Protein AF-A0A661MGU4-F1 (afdb_monomer)

Sequence (365 aa):
MSATADRGPIPTASRAAIPAPAPWAIPGRATSRHARPSAHLPRPTGSASAAAAPGRSAPGPAGSTAPVGRTRDASWAITLRAGAPGTRGVSMVVHGEHRDLLIEGNEVWEDVDLAGQGCWGIAVDPGYGSAEGFIGVTIRGNRVSNTGNTLIGVAACQQCVIENNVIVNAQSYGATAIAAPDRGLGTGDIDQDNVVIRNNSIFLGDGGGTGIKLGGQGDQHSVLSNAIHTTSASSSFNCFRFDLPLVSYDTIDHNICHAPSAPGAEWVDGYGDLASWTATSGFDGSSSTGDPGFADPAAGDLSAASDNAAMVDQGHPTLSSPIEVGGFPRDAAPDVGAHEWGVDGIFGDGFESGTTDAWSGVTPP

Structure (mmCIF, N/CA/C/O backbone):
data_AF-A0A661MGU4-F1
#
_entry.id   AF-A0A661MGU4-F1
#
loop_
_atom_site.group_PDB
_atom_site.id
_atom_site.type_symbol
_atom_site.label_atom_id
_atom_site.label_alt_id
_atom_site.label_comp_id
_atom_site.label_asym_id
_atom_site.label_entity_id
_atom_site.label_seq_id
_atom_site.pdbx_PDB_ins_code
_atom_site.Cartn_x
_atom_site.Cartn_y
_atom_site.Cartn_z
_atom_site.occupancy
_atom_site.B_iso_or_equiv
_atom_site.auth_seq_id
_atom_site.auth_comp_id
_atom_site.auth_asym_id
_atom_site.auth_atom_id
_atom_site.pdbx_PDB_model_num
ATOM 1 N N . MET A 1 1 ? 53.221 32.867 -32.676 1.00 42.38 1 MET A N 1
ATOM 2 C CA . MET A 1 1 ? 52.012 33.674 -32.940 1.00 42.38 1 MET A CA 1
ATOM 3 C C . MET A 1 1 ? 50.972 33.245 -31.920 1.00 42.38 1 MET A C 1
ATOM 5 O O . MET A 1 1 ? 50.416 32.170 -32.063 1.00 42.38 1 MET A O 1
ATOM 9 N N . SER A 1 2 ? 50.843 33.998 -30.827 1.00 45.22 2 SER A N 1
ATOM 10 C CA . SER A 1 2 ? 49.931 33.713 -29.712 1.00 45.22 2 SER A CA 1
ATOM 11 C C . SER A 1 2 ? 48.985 34.901 -29.603 1.00 45.22 2 SER A C 1
ATOM 13 O O . SER A 1 2 ? 49.456 36.034 -29.506 1.00 45.22 2 SER A O 1
ATOM 15 N N . ALA A 1 3 ? 47.686 34.653 -29.735 1.00 45.00 3 ALA A N 1
ATOM 16 C CA . ALA A 1 3 ? 46.651 35.675 -29.727 1.00 45.00 3 ALA A CA 1
ATOM 17 C C . ALA A 1 3 ? 45.991 35.711 -28.343 1.00 45.00 3 ALA A C 1
ATOM 19 O O . ALA A 1 3 ? 45.308 34.770 -27.947 1.00 45.00 3 ALA A O 1
ATOM 20 N N . THR A 1 4 ? 46.206 36.799 -27.611 1.00 47.19 4 THR A N 1
ATOM 21 C CA . THR A 1 4 ? 45.467 37.150 -26.394 1.00 47.19 4 THR A CA 1
ATOM 22 C C . THR A 1 4 ? 44.204 37.911 -26.781 1.00 47.19 4 THR A C 1
ATOM 24 O O . THR A 1 4 ? 44.289 39.000 -27.346 1.00 47.19 4 THR A O 1
ATOM 27 N N . ALA A 1 5 ? 43.038 37.331 -26.490 1.00 50.50 5 ALA A N 1
ATOM 28 C CA . ALA A 1 5 ? 41.745 37.991 -26.618 1.00 50.50 5 ALA A CA 1
ATOM 29 C C . ALA A 1 5 ? 41.362 38.638 -25.281 1.00 50.50 5 ALA A C 1
ATOM 31 O O . ALA A 1 5 ? 41.200 37.958 -24.268 1.00 50.50 5 ALA A O 1
ATOM 32 N N . ASP A 1 6 ? 41.242 39.959 -25.320 1.00 56.50 6 ASP A N 1
ATOM 33 C CA . ASP A 1 6 ? 40.799 40.840 -24.248 1.00 56.50 6 ASP A CA 1
ATOM 34 C C . ASP A 1 6 ? 39.277 40.695 -24.047 1.00 56.50 6 ASP A C 1
ATOM 36 O O . ASP A 1 6 ? 38.505 40.787 -25.006 1.00 56.50 6 ASP A O 1
ATOM 40 N N . ARG A 1 7 ? 38.831 40.412 -22.816 1.00 50.44 7 ARG A N 1
ATOM 41 C CA . ARG A 1 7 ? 37.405 40.344 -22.451 1.00 50.44 7 ARG A CA 1
ATOM 42 C C . ARG A 1 7 ? 37.089 41.509 -21.519 1.00 50.44 7 ARG A C 1
ATOM 44 O O . ARG A 1 7 ? 37.530 41.528 -20.374 1.00 50.44 7 ARG A O 1
ATOM 51 N N . GLY A 1 8 ? 36.305 42.455 -22.031 1.00 60.62 8 GLY A N 1
ATOM 52 C CA . GLY A 1 8 ? 35.789 43.599 -21.281 1.00 60.62 8 GLY A CA 1
ATOM 53 C C . GLY A 1 8 ? 34.811 43.217 -20.156 1.00 60.62 8 GLY A C 1
ATOM 54 O O . GLY A 1 8 ? 34.374 42.066 -20.063 1.00 60.62 8 GLY A O 1
ATOM 55 N N . PRO A 1 9 ? 34.465 44.182 -19.284 1.00 57.66 9 PRO A N 1
ATOM 56 C CA . PRO A 1 9 ? 33.759 43.921 -18.037 1.00 57.66 9 PRO A CA 1
ATOM 57 C C . PRO A 1 9 ? 32.265 43.639 -18.244 1.00 57.66 9 PRO A C 1
ATOM 59 O O . PRO A 1 9 ? 31.586 44.272 -19.052 1.00 57.66 9 PRO A O 1
ATOM 62 N N . ILE A 1 10 ? 31.762 42.691 -17.453 1.00 54.81 10 ILE A N 1
ATOM 63 C CA . ILE A 1 10 ? 30.356 42.279 -17.374 1.00 54.81 10 ILE A CA 1
ATOM 64 C C . ILE A 1 10 ? 29.562 43.343 -16.589 1.00 54.81 10 ILE A C 1
ATOM 66 O O . ILE A 1 10 ? 29.994 43.718 -15.496 1.00 54.81 10 ILE A O 1
ATOM 70 N N . PRO A 1 11 ? 28.402 43.818 -17.081 1.00 49.50 11 PRO A N 1
ATOM 71 C CA . PRO A 1 11 ? 27.564 44.749 -16.337 1.00 49.50 11 PRO A CA 1
ATOM 72 C C . PRO A 1 11 ? 26.834 44.036 -15.190 1.00 49.50 11 PRO A C 1
ATOM 74 O O . PRO A 1 11 ? 26.190 43.003 -15.373 1.00 49.50 11 PRO A O 1
ATOM 77 N N . THR A 1 12 ? 26.919 44.613 -13.995 1.00 49.41 12 THR A N 1
ATOM 78 C CA . THR A 1 12 ? 26.174 44.206 -12.803 1.00 49.41 12 THR A CA 1
ATOM 79 C C . THR A 1 12 ? 24.718 44.660 -12.908 1.00 49.41 12 THR A C 1
ATOM 81 O O . THR A 1 12 ? 24.421 45.853 -12.948 1.00 49.41 12 THR A O 1
ATOM 84 N N . ALA A 1 13 ? 23.788 43.704 -12.936 1.00 48.62 13 ALA A N 1
ATOM 85 C CA . ALA A 1 13 ? 22.360 43.981 -12.822 1.00 48.62 13 ALA A CA 1
ATOM 86 C C . ALA A 1 13 ? 22.012 44.349 -11.369 1.00 48.62 13 ALA A C 1
ATOM 88 O O . ALA A 1 13 ? 22.268 43.583 -10.437 1.00 48.62 13 ALA A O 1
ATOM 89 N N . SER A 1 14 ? 21.428 45.530 -11.172 1.00 47.53 14 SER A N 1
ATOM 90 C CA . SER A 1 14 ? 20.885 45.976 -9.893 1.00 47.53 14 SER A CA 1
ATOM 91 C C . SER A 1 14 ? 19.623 45.178 -9.546 1.00 47.53 14 SER A C 1
ATOM 93 O O . SER A 1 14 ? 18.643 45.159 -10.289 1.00 47.53 14 SER A O 1
ATOM 95 N N . ARG A 1 15 ? 19.638 44.507 -8.389 1.00 43.38 15 ARG A N 1
ATOM 96 C CA . ARG A 1 15 ? 18.449 43.884 -7.795 1.00 43.38 1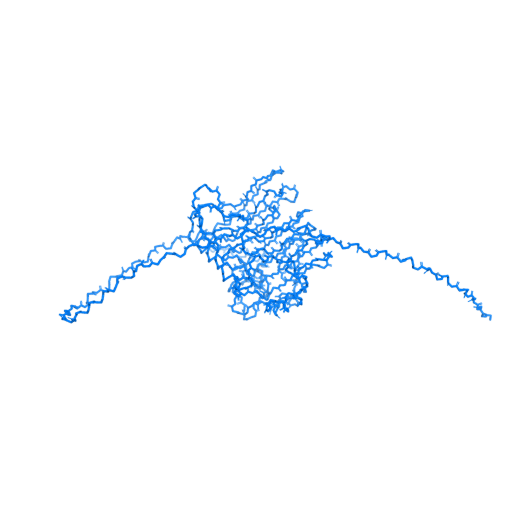5 ARG A CA 1
ATOM 97 C C .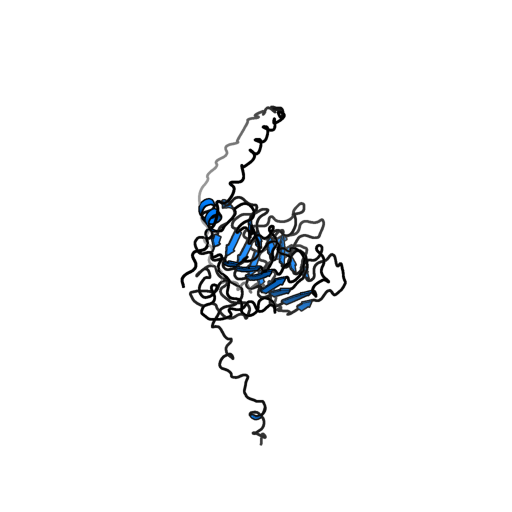 ARG A 1 15 ? 17.477 44.979 -7.350 1.00 43.38 15 ARG A C 1
ATOM 99 O O . ARG A 1 15 ? 17.792 45.750 -6.445 1.00 43.38 15 ARG A O 1
ATOM 106 N N . ALA A 1 16 ? 16.296 45.021 -7.960 1.00 46.47 16 ALA A N 1
ATOM 107 C CA . ALA A 1 16 ? 15.157 45.755 -7.425 1.00 46.47 16 ALA A CA 1
ATOM 108 C C . ALA A 1 16 ? 14.666 45.068 -6.138 1.00 46.47 16 ALA A C 1
ATOM 110 O O . ALA A 1 16 ? 14.521 43.846 -6.091 1.00 46.47 16 ALA A O 1
ATOM 111 N N . ALA A 1 17 ? 14.450 45.858 -5.088 1.00 49.34 17 ALA A N 1
ATOM 112 C CA . ALA A 1 17 ? 13.931 45.393 -3.810 1.00 49.34 17 ALA A CA 1
ATOM 113 C C . ALA A 1 17 ? 12.465 44.954 -3.951 1.00 49.34 17 ALA A C 1
ATOM 115 O O . ALA A 1 17 ? 11.625 45.708 -4.442 1.00 49.34 17 ALA A O 1
ATOM 116 N N . ILE A 1 18 ? 12.169 43.737 -3.496 1.00 51.41 18 ILE A N 1
ATOM 117 C CA . ILE A 1 18 ? 10.809 43.212 -3.353 1.00 51.41 18 ILE A CA 1
ATOM 118 C C . ILE A 1 18 ? 10.201 43.852 -2.091 1.00 51.41 18 ILE A C 1
ATOM 120 O O . ILE A 1 18 ? 10.829 43.779 -1.031 1.00 51.41 18 ILE A O 1
ATOM 124 N N . PRO A 1 19 ? 9.021 44.496 -2.159 1.00 48.00 19 PRO A N 1
ATOM 125 C CA . PRO A 1 19 ? 8.374 45.044 -0.974 1.00 48.00 19 PRO A CA 1
ATOM 126 C C . PRO A 1 19 ? 7.863 43.917 -0.066 1.00 48.00 19 PRO A C 1
ATOM 128 O O . PRO A 1 19 ? 7.292 42.932 -0.533 1.00 48.00 19 PRO A O 1
ATOM 131 N N . ALA A 1 20 ? 8.076 44.077 1.240 1.00 52.06 20 ALA A N 1
ATOM 132 C CA . ALA A 1 20 ? 7.598 43.151 2.261 1.00 52.06 20 ALA A CA 1
ATOM 133 C C . ALA A 1 20 ? 6.057 43.054 2.256 1.00 52.06 20 ALA A C 1
ATOM 135 O O . ALA A 1 20 ? 5.386 44.079 2.086 1.00 52.06 20 ALA A O 1
ATOM 136 N N . PRO A 1 21 ? 5.475 41.860 2.471 1.00 49.28 21 PRO A N 1
ATOM 137 C CA . PRO A 1 21 ? 4.031 41.710 2.584 1.00 49.28 21 PRO A CA 1
ATOM 138 C C . PRO A 1 21 ? 3.509 42.373 3.866 1.00 49.28 21 PRO A C 1
ATOM 140 O O . PRO A 1 21 ? 4.087 42.245 4.946 1.00 49.28 21 PRO A O 1
ATOM 143 N N . ALA A 1 22 ? 2.394 43.092 3.731 1.00 52.34 22 ALA A N 1
ATOM 144 C CA . ALA A 1 22 ? 1.678 43.710 4.840 1.00 52.34 22 ALA A CA 1
ATOM 145 C C . ALA A 1 22 ? 1.081 42.641 5.783 1.00 52.34 22 ALA A C 1
ATOM 147 O O . ALA A 1 22 ? 0.574 41.624 5.300 1.00 52.34 22 ALA A O 1
ATOM 148 N N . PRO A 1 23 ? 1.087 42.858 7.112 1.00 49.28 23 PRO A N 1
ATOM 149 C CA . PRO A 1 23 ? 0.505 41.916 8.059 1.00 49.28 23 PRO A CA 1
ATOM 150 C C . PRO A 1 23 ? -1.019 41.871 7.910 1.00 49.28 23 PRO A C 1
ATOM 152 O O . PRO A 1 23 ? -1.702 42.895 7.968 1.00 49.28 23 PRO A O 1
ATOM 155 N N . TRP A 1 24 ? -1.553 40.664 7.735 1.00 40.31 24 TRP A N 1
ATOM 156 C CA . TRP A 1 24 ? -2.988 40.410 7.758 1.00 40.31 24 TRP A CA 1
ATOM 157 C C . TRP A 1 24 ? -3.512 40.550 9.190 1.00 40.31 24 TRP A C 1
ATOM 159 O O . TRP A 1 24 ? -3.086 39.848 10.106 1.00 40.31 24 TRP A O 1
ATOM 169 N N . ALA A 1 25 ? -4.444 41.483 9.374 1.00 37.72 25 ALA A N 1
ATOM 170 C CA . ALA A 1 25 ? -5.195 41.653 10.604 1.00 37.72 25 ALA A CA 1
ATOM 171 C C . ALA A 1 25 ? -6.184 40.489 10.777 1.00 37.72 25 ALA A C 1
ATOM 173 O O . ALA A 1 25 ? -7.041 40.262 9.924 1.00 37.72 25 ALA A O 1
ATOM 174 N N . ILE A 1 26 ? -6.077 39.776 11.897 1.00 42.38 26 ILE A N 1
ATOM 175 C CA . ILE A 1 26 ? -7.036 38.754 12.328 1.00 42.38 26 ILE A CA 1
ATOM 176 C C . ILE A 1 26 ? -8.265 39.476 12.910 1.00 42.38 26 ILE A C 1
ATOM 178 O O . ILE A 1 26 ? -8.122 40.175 13.919 1.00 42.38 26 ILE A O 1
ATOM 182 N N . PRO A 1 27 ? -9.478 39.327 12.346 1.00 39.72 27 PRO A N 1
ATOM 183 C CA . PRO A 1 27 ? -10.684 39.797 13.006 1.00 39.72 27 PRO A CA 1
ATOM 184 C C . PRO A 1 27 ? -11.034 38.863 14.170 1.00 39.72 27 PRO A C 1
ATOM 186 O O . PRO A 1 27 ? -11.133 37.644 14.019 1.00 39.72 27 PRO A O 1
ATOM 189 N N . GLY A 1 28 ? -11.199 39.464 15.349 1.00 39.50 28 GLY A N 1
ATOM 190 C CA . GLY A 1 28 ? -11.440 38.780 16.61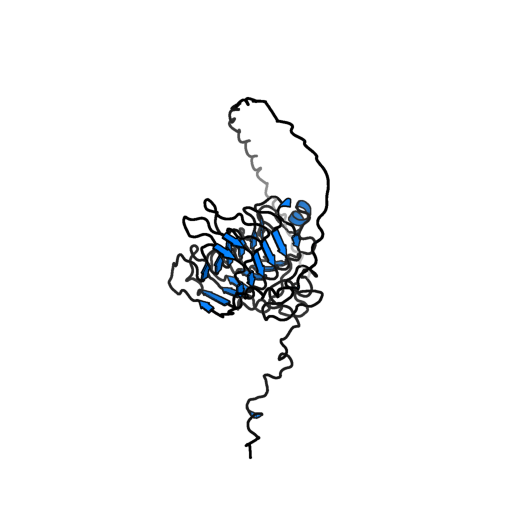2 1.00 39.50 28 GLY A CA 1
ATOM 191 C C . GLY A 1 28 ? -12.696 37.913 16.608 1.00 39.50 28 GLY A C 1
ATOM 192 O O . GLY A 1 28 ? -13.780 38.349 16.218 1.00 39.50 28 GLY A O 1
ATOM 193 N N . ARG A 1 29 ? -12.550 36.686 17.114 1.00 37.22 29 ARG A N 1
ATOM 194 C CA . ARG A 1 29 ? -13.669 35.792 17.400 1.00 37.22 29 ARG A CA 1
ATOM 195 C C . ARG A 1 29 ? -14.033 35.889 18.878 1.00 37.22 29 ARG A C 1
ATOM 197 O O . ARG A 1 29 ? -13.192 35.738 19.762 1.00 37.22 29 ARG A O 1
ATOM 204 N N . ALA A 1 30 ? -15.303 36.200 19.101 1.00 37.44 30 ALA A N 1
ATOM 205 C CA . ALA A 1 30 ? -15.924 36.436 20.389 1.00 37.44 30 ALA A CA 1
ATOM 206 C C . ALA A 1 30 ? -15.812 35.230 21.334 1.00 37.44 30 ALA A C 1
ATOM 208 O O . ALA A 1 30 ? -16.037 34.082 20.955 1.00 37.44 30 ALA A O 1
ATOM 209 N N . THR A 1 31 ? -15.515 35.528 22.595 1.00 40.09 31 THR A N 1
ATOM 210 C CA . THR A 1 31 ? -15.554 34.597 23.717 1.00 40.09 31 THR A CA 1
ATOM 211 C C . THR A 1 31 ? -17.001 34.413 24.181 1.00 40.09 31 THR A C 1
ATOM 213 O O . THR A 1 31 ? -17.548 35.256 24.887 1.00 40.09 31 THR A O 1
ATOM 216 N N . SER A 1 32 ? -17.641 33.296 23.827 1.00 39.00 32 SER A N 1
ATOM 217 C CA . SER A 1 32 ? -18.885 32.880 24.486 1.00 39.00 32 SER A CA 1
ATOM 218 C C . SER A 1 32 ? -18.560 31.939 25.643 1.00 39.00 32 SER A C 1
ATOM 220 O O . SER A 1 32 ? -18.288 30.753 25.462 1.00 39.00 32 SER A O 1
ATOM 222 N N . ARG A 1 33 ? -18.585 32.501 26.853 1.00 39.47 33 ARG A N 1
ATOM 223 C CA . ARG A 1 33 ? -18.650 31.758 28.112 1.00 39.47 33 ARG A CA 1
ATOM 224 C C . ARG A 1 33 ? -19.978 31.003 28.157 1.00 39.47 33 ARG A C 1
ATOM 226 O O . ARG A 1 33 ? -21.021 31.647 28.219 1.00 39.47 33 ARG A O 1
ATOM 233 N N . HIS A 1 34 ? -19.945 29.675 28.227 1.00 38.91 34 HIS A N 1
ATOM 234 C CA . HIS A 1 34 ? -21.051 28.922 28.809 1.00 38.91 34 HIS A CA 1
ATOM 235 C C . HIS A 1 34 ? -20.604 28.235 30.093 1.00 38.91 34 HIS A C 1
ATOM 237 O O . HIS A 1 34 ? -19.633 27.485 30.148 1.00 38.91 34 HIS A O 1
ATOM 243 N N . ALA A 1 35 ? -21.314 28.617 31.147 1.00 36.81 35 ALA A N 1
ATOM 244 C CA . ALA A 1 35 ? -21.165 28.166 32.506 1.00 36.81 35 ALA A CA 1
ATOM 245 C C . ALA A 1 35 ? -21.582 26.697 32.651 1.00 36.81 35 ALA A C 1
ATOM 247 O O . ALA A 1 35 ? -22.584 26.259 32.090 1.00 36.81 35 ALA A O 1
ATOM 248 N N . ARG A 1 36 ? -20.831 25.976 33.485 1.00 42.56 36 ARG A N 1
ATOM 249 C CA . ARG A 1 36 ? -21.281 24.751 34.152 1.00 42.56 36 ARG A CA 1
ATOM 250 C C . ARG A 1 36 ? -22.474 25.058 35.065 1.00 42.56 36 ARG A C 1
ATOM 252 O O . ARG A 1 36 ? -22.497 26.123 35.685 1.00 42.56 36 ARG A O 1
ATOM 259 N N . PRO A 1 37 ? -23.319 24.053 35.317 1.00 47.47 37 PRO A N 1
ATOM 260 C CA . PRO A 1 37 ? -23.709 23.782 36.691 1.00 47.47 37 PRO A CA 1
ATOM 261 C C . PRO A 1 37 ? -23.308 22.367 37.107 1.00 47.47 37 PRO A C 1
ATOM 263 O O . PRO A 1 37 ? -23.668 21.372 36.485 1.00 47.47 37 PRO A O 1
ATOM 266 N N . SER A 1 38 ? -22.565 22.317 38.211 1.00 37.97 38 SER A N 1
ATOM 267 C CA . SER A 1 38 ? -22.429 21.151 39.073 1.00 37.97 38 SER A CA 1
ATOM 268 C C . SER A 1 38 ? -23.798 20.746 39.623 1.00 37.97 38 SER A C 1
ATOM 270 O O . SER A 1 38 ? -24.508 21.587 40.170 1.00 37.97 38 SER A O 1
ATOM 272 N N . ALA A 1 39 ? -24.114 19.454 39.581 1.00 40.66 39 ALA A N 1
ATOM 273 C CA . ALA A 1 39 ? -25.065 18.846 40.500 1.00 40.66 39 ALA A CA 1
ATOM 274 C C . ALA A 1 39 ? -24.426 17.588 41.092 1.00 40.66 39 ALA A C 1
ATOM 276 O O . ALA A 1 39 ? -23.853 16.749 40.402 1.00 40.66 39 ALA A O 1
ATOM 277 N N . HIS A 1 40 ? -24.460 17.565 42.413 1.00 39.28 40 HIS A N 1
ATOM 278 C CA . HIS A 1 40 ? -23.817 16.651 43.334 1.00 39.28 40 HIS A CA 1
ATOM 279 C C . HIS A 1 40 ? -24.897 15.712 43.905 1.00 39.28 40 HIS A C 1
ATOM 281 O O . HIS A 1 40 ? -26.065 16.101 43.926 1.00 39.28 40 HIS A O 1
ATOM 287 N N . LEU A 1 41 ? -24.459 14.574 44.473 1.00 39.06 41 LEU A N 1
ATOM 288 C CA . LEU A 1 41 ? -25.169 13.605 45.346 1.00 39.06 41 LEU A CA 1
ATOM 289 C C . LEU A 1 41 ? -25.737 12.331 44.666 1.00 39.06 41 LEU A C 1
ATOM 291 O O . LEU A 1 41 ? -26.167 12.385 43.521 1.00 39.06 41 LEU A O 1
ATOM 295 N N . PRO A 1 42 ? -25.868 11.201 45.398 1.00 51.00 42 PRO A N 1
ATOM 296 C CA . PRO A 1 42 ? -24.833 10.523 46.187 1.00 51.00 42 PRO A CA 1
ATOM 297 C C . PRO A 1 42 ? -24.764 8.997 45.912 1.00 51.00 42 PRO A C 1
ATOM 299 O O . PRO A 1 42 ? -25.714 8.366 45.456 1.00 51.00 42 PRO A O 1
ATOM 302 N N . ARG A 1 43 ? -23.626 8.388 46.274 1.00 45.03 43 ARG A N 1
ATOM 303 C CA . ARG A 1 43 ? -23.436 6.930 46.417 1.00 45.03 43 ARG A CA 1
ATOM 304 C C . ARG A 1 43 ? -24.363 6.344 47.495 1.00 45.03 43 ARG A C 1
ATOM 306 O O . ARG A 1 43 ? -24.430 6.927 48.577 1.00 45.03 43 ARG A O 1
ATOM 313 N N . PRO A 1 44 ? -24.866 5.111 47.316 1.00 50.00 44 PRO A N 1
ATOM 314 C CA . PRO A 1 44 ? -25.113 4.205 48.423 1.00 50.00 44 PRO A CA 1
ATOM 315 C C . PRO A 1 44 ? -23.961 3.206 48.560 1.00 50.00 44 PRO A C 1
ATOM 317 O O . PRO A 1 44 ? -23.612 2.453 47.652 1.00 50.00 44 PRO A O 1
ATOM 320 N N . THR A 1 45 ? -23.378 3.230 49.748 1.00 42.72 45 THR A N 1
ATOM 321 C CA . THR A 1 45 ? -22.589 2.171 50.371 1.00 42.72 45 THR A CA 1
ATOM 322 C C . THR A 1 45 ? -23.464 0.954 50.667 1.00 42.72 45 THR A C 1
ATOM 324 O O . THR A 1 45 ? -24.561 1.110 51.199 1.00 42.72 45 THR A O 1
ATOM 327 N N . GLY A 1 46 ? -22.954 -0.250 50.415 1.00 37.62 46 GLY A N 1
ATOM 328 C CA . GLY A 1 46 ? -23.620 -1.493 50.799 1.00 37.62 46 GLY A CA 1
ATOM 329 C C . GLY A 1 46 ? -22.696 -2.699 50.686 1.00 37.62 46 GLY A C 1
ATOM 330 O O . GLY A 1 46 ? -22.804 -3.482 49.753 1.00 37.62 46 GLY A O 1
ATOM 331 N N . SER A 1 47 ? -21.767 -2.827 51.630 1.00 39.28 47 SER A N 1
ATOM 332 C CA . SER A 1 47 ? -21.001 -4.046 51.884 1.00 39.28 47 SER A CA 1
ATOM 333 C C . SER A 1 47 ? -21.829 -5.018 52.728 1.00 39.28 47 SER A C 1
ATOM 335 O O . SER A 1 47 ? -22.262 -4.648 53.819 1.00 39.28 47 SER A O 1
ATOM 337 N N . ALA A 1 48 ? -21.960 -6.267 52.287 1.00 37.00 48 ALA A N 1
ATOM 338 C CA . ALA A 1 48 ? -22.293 -7.390 53.156 1.00 37.00 48 ALA A CA 1
ATOM 339 C C . ALA A 1 48 ? -21.478 -8.619 52.733 1.00 37.00 48 ALA A C 1
ATOM 341 O O . ALA A 1 48 ? -21.653 -9.176 51.655 1.00 37.00 48 ALA A O 1
ATOM 342 N N . SER A 1 49 ? -20.553 -8.980 53.617 1.00 38.81 49 SER A N 1
ATOM 343 C CA . SER A 1 49 ? -19.821 -10.240 53.665 1.00 38.81 49 SER A CA 1
ATOM 344 C C . SER A 1 49 ? -20.660 -11.264 54.433 1.00 38.81 49 SER A C 1
ATOM 346 O O . SER A 1 49 ? -21.195 -10.931 55.490 1.00 38.81 49 SER A O 1
ATOM 348 N N . ALA A 1 50 ? -20.730 -12.501 53.942 1.00 37.34 50 ALA A N 1
ATOM 349 C CA . ALA A 1 50 ? -20.938 -13.687 54.771 1.00 37.34 50 ALA A CA 1
ATOM 350 C C . ALA A 1 50 ? -20.317 -14.914 54.085 1.00 37.34 50 ALA A C 1
ATOM 352 O O . ALA A 1 50 ? -20.373 -15.071 52.868 1.00 37.34 50 ALA A O 1
ATOM 353 N N . ALA A 1 51 ? -19.667 -15.737 54.900 1.00 35.19 51 ALA A N 1
ATOM 354 C CA . ALA A 1 51 ? -18.700 -16.764 54.546 1.00 35.19 51 ALA A CA 1
ATOM 355 C C . ALA A 1 51 ? -19.299 -18.177 54.356 1.00 35.19 51 ALA A C 1
ATOM 357 O O . ALA A 1 51 ? -20.360 -18.453 54.900 1.00 35.19 51 ALA A O 1
ATOM 358 N N . ALA A 1 52 ? -18.528 -19.030 53.647 1.00 35.41 52 ALA A N 1
ATOM 359 C CA . ALA A 1 52 ? -18.223 -20.474 53.840 1.00 35.41 52 ALA A CA 1
ATOM 360 C C . ALA A 1 52 ? -19.361 -21.473 54.190 1.00 35.41 52 ALA A C 1
ATOM 362 O O . ALA A 1 52 ? -20.159 -21.210 55.072 1.00 35.41 52 ALA A O 1
ATOM 363 N N . ALA A 1 53 ? -19.461 -22.724 53.712 1.00 36.38 53 ALA A N 1
ATOM 364 C CA . ALA A 1 53 ? -18.730 -23.671 52.841 1.00 36.38 53 ALA A CA 1
ATOM 365 C C . ALA A 1 53 ? -19.656 -24.937 52.711 1.00 36.38 53 ALA A C 1
ATOM 367 O O . ALA A 1 53 ? -20.819 -24.847 53.098 1.00 36.38 53 ALA A O 1
ATOM 368 N N . PRO A 1 54 ? -19.184 -26.172 52.419 1.00 51.84 54 PRO A N 1
ATOM 369 C CA . PRO A 1 54 ? -18.534 -26.723 51.225 1.00 51.84 54 PRO A CA 1
ATOM 370 C C . PRO A 1 54 ? -19.403 -27.800 50.519 1.00 51.84 54 PRO A C 1
ATOM 372 O O . PRO A 1 54 ? -20.237 -28.457 51.135 1.00 51.84 54 PRO A O 1
ATOM 375 N N . GLY A 1 55 ? -19.133 -28.084 49.240 1.00 36.44 55 GLY A N 1
ATOM 376 C CA . GLY A 1 55 ? -19.750 -29.210 48.528 1.00 36.44 55 GLY A CA 1
ATOM 377 C C . GLY A 1 55 ? -18.869 -29.724 47.397 1.00 36.44 55 GLY A C 1
ATOM 378 O O . GLY A 1 55 ? -18.937 -29.235 46.275 1.00 36.44 55 GLY A O 1
ATOM 379 N N . ARG A 1 56 ? -18.017 -30.708 47.704 1.00 41.81 56 ARG A N 1
ATOM 380 C CA . ARG A 1 56 ? -17.256 -31.481 46.715 1.00 41.81 56 ARG A CA 1
ATOM 381 C C . ARG A 1 56 ? -18.215 -32.353 45.901 1.00 41.81 56 ARG A C 1
ATOM 383 O O . ARG A 1 56 ? -18.932 -33.163 46.481 1.00 41.81 56 ARG A O 1
ATOM 390 N N . SER A 1 57 ? -18.160 -32.255 44.578 1.00 40.78 57 SER A N 1
ATOM 391 C CA . SER A 1 57 ? -18.637 -33.295 43.660 1.00 40.78 57 SER A CA 1
ATOM 392 C C . SER A 1 57 ? -17.609 -33.493 42.541 1.00 40.78 57 SER A C 1
ATOM 394 O O . SER A 1 57 ? -16.915 -32.564 42.138 1.00 40.78 57 SER A O 1
ATOM 396 N N . ALA A 1 58 ? -17.414 -34.761 42.188 1.00 46.88 58 ALA A N 1
ATOM 397 C CA . ALA A 1 58 ? -16.305 -35.314 41.418 1.00 46.88 58 ALA A CA 1
ATOM 398 C C . ALA A 1 58 ? -16.320 -34.921 39.922 1.00 46.88 58 ALA A C 1
ATOM 400 O O . ALA A 1 58 ? -17.380 -34.579 39.397 1.00 46.88 58 ALA A O 1
ATOM 401 N N . PRO A 1 59 ? -15.173 -35.012 39.217 1.00 47.72 59 PRO A N 1
ATOM 402 C CA . PRO A 1 59 ? -15.089 -34.708 37.792 1.00 47.72 59 PRO A CA 1
ATOM 403 C C . PRO A 1 59 ? -15.702 -35.839 36.951 1.00 47.72 59 PRO A C 1
ATOM 405 O O . PRO A 1 59 ? -15.262 -36.987 37.013 1.00 47.72 59 PRO A O 1
ATOM 408 N N . GLY A 1 60 ? -16.726 -35.501 36.165 1.00 45.88 60 GLY A N 1
ATOM 409 C CA . GLY A 1 60 ? -17.232 -36.326 35.066 1.00 45.88 60 GLY A CA 1
ATOM 410 C C . GLY A 1 60 ? -16.368 -36.170 33.804 1.00 45.88 60 GLY A C 1
ATOM 411 O O . GLY A 1 60 ? -15.652 -35.176 33.675 1.00 45.88 60 GLY A O 1
ATOM 412 N N . PRO A 1 61 ? -16.391 -37.154 32.890 1.00 45.78 61 PRO A N 1
ATOM 413 C CA . PRO A 1 61 ? -15.414 -37.281 31.816 1.00 45.78 61 PRO A CA 1
ATOM 414 C C . PRO A 1 61 ? -15.587 -36.210 30.735 1.00 45.78 61 PRO A C 1
ATOM 416 O O . PRO A 1 61 ? -16.699 -35.795 30.412 1.00 45.78 61 PRO A O 1
ATOM 419 N N . ALA A 1 62 ? -14.448 -35.805 30.172 1.00 47.19 62 ALA A N 1
ATOM 420 C CA . ALA A 1 62 ? -14.309 -34.853 29.083 1.00 47.19 62 ALA A CA 1
ATOM 421 C C . ALA A 1 62 ? -15.210 -35.215 27.890 1.00 47.19 62 ALA A C 1
ATOM 423 O O . ALA A 1 62 ? -14.940 -36.152 27.138 1.00 47.19 62 ALA A O 1
ATOM 424 N N . GLY A 1 63 ? -16.281 -34.440 27.723 1.00 37.53 63 GLY A N 1
ATOM 425 C CA . GLY A 1 63 ? -17.039 -34.377 26.486 1.00 37.53 63 GLY A CA 1
ATOM 426 C C . GLY A 1 63 ? -16.196 -33.667 25.437 1.00 37.53 63 GLY A C 1
ATOM 427 O O . GLY A 1 63 ? -15.917 -32.478 25.560 1.00 37.53 63 GLY A O 1
ATOM 428 N N . SER A 1 64 ? -15.771 -34.426 24.432 1.00 45.59 64 SER A N 1
ATOM 429 C CA . SER A 1 64 ? -15.199 -33.932 23.184 1.00 45.59 64 SER A CA 1
ATOM 430 C C . SER A 1 64 ? -16.122 -32.866 22.586 1.00 45.59 64 SER A C 1
ATOM 432 O O . SER A 1 64 ? -17.176 -33.169 22.028 1.00 45.59 64 SER A O 1
ATOM 434 N N . THR A 1 65 ? -15.739 -31.600 22.730 1.00 43.34 65 THR A N 1
ATOM 435 C CA . THR A 1 65 ? -16.269 -30.511 21.916 1.00 43.34 65 THR A CA 1
ATOM 436 C C . THR A 1 65 ? -15.679 -30.684 20.526 1.00 43.34 65 THR A C 1
ATOM 438 O O . THR A 1 65 ? -14.506 -30.381 20.298 1.00 43.34 65 THR A O 1
ATOM 441 N N . ALA A 1 66 ? -16.475 -31.241 19.616 1.00 41.12 66 ALA A N 1
ATOM 442 C CA . ALA A 1 66 ? -16.166 -31.233 18.196 1.00 41.12 66 ALA A CA 1
ATOM 443 C C . ALA A 1 66 ? -15.839 -29.788 17.768 1.00 41.12 66 ALA A C 1
ATOM 445 O O . ALA A 1 66 ? -16.553 -28.867 18.181 1.00 41.12 66 ALA A O 1
A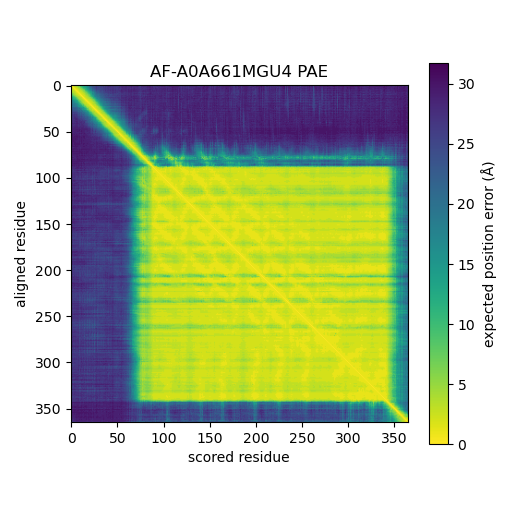TOM 446 N N . PRO A 1 67 ? -14.764 -29.561 16.996 1.00 43.59 67 PRO A N 1
ATOM 447 C CA . PRO A 1 67 ? -14.428 -28.225 16.540 1.00 43.59 67 PRO A CA 1
ATOM 448 C C . PRO A 1 67 ? -15.586 -27.694 15.696 1.00 43.59 67 PRO A C 1
ATOM 450 O O . PRO A 1 67 ? -16.048 -28.358 14.766 1.00 43.59 67 PRO A O 1
ATOM 453 N N . VAL A 1 68 ? -16.061 -26.498 16.050 1.00 43.34 68 VAL A N 1
ATOM 454 C CA . VAL A 1 68 ? -16.916 -25.678 15.192 1.00 43.34 68 VAL A CA 1
ATOM 455 C C . VAL A 1 68 ? -16.220 -25.613 13.836 1.00 43.34 68 VAL A C 1
ATOM 457 O O . VAL A 1 68 ? -15.059 -25.210 13.754 1.00 43.34 68 VAL A O 1
ATOM 460 N N . GLY A 1 69 ? -16.885 -26.142 12.809 1.00 34.34 69 GLY A N 1
ATOM 461 C CA . GLY A 1 69 ? -16.313 -26.286 11.480 1.00 34.34 69 GLY A CA 1
ATOM 462 C C . GLY A 1 69 ? -15.826 -24.935 10.983 1.00 34.34 69 GLY A C 1
ATOM 463 O O . GLY A 1 69 ? -16.635 -24.028 10.803 1.00 34.34 69 GLY A O 1
ATOM 464 N N . ARG A 1 70 ? -14.510 -24.819 10.776 1.00 38.16 70 ARG A N 1
ATOM 465 C CA . ARG A 1 70 ? -13.928 -23.715 10.017 1.00 38.16 70 ARG A CA 1
ATOM 466 C C . ARG A 1 70 ? -14.655 -23.657 8.682 1.00 38.16 70 ARG A C 1
ATOM 468 O O . ARG A 1 70 ? -14.805 -24.677 8.000 1.00 38.16 70 ARG A O 1
ATOM 475 N N . THR A 1 71 ? -15.158 -22.474 8.367 1.00 39.94 71 THR A N 1
ATOM 476 C CA . THR A 1 71 ? -15.569 -22.094 7.023 1.00 39.94 71 THR A CA 1
ATOM 477 C C . THR A 1 71 ? -14.492 -22.559 6.052 1.00 39.94 71 THR A C 1
ATOM 479 O O . THR A 1 71 ? -13.301 -22.420 6.307 1.00 39.94 71 THR A O 1
ATOM 482 N N . ARG A 1 72 ? -14.922 -23.248 4.995 1.00 37.72 72 ARG A N 1
ATOM 483 C CA . ARG A 1 72 ? -14.021 -23.792 3.984 1.00 37.72 72 ARG A CA 1
ATOM 484 C C . ARG A 1 72 ? -13.276 -22.622 3.349 1.00 37.72 72 ARG A C 1
ATOM 486 O O . ARG A 1 72 ? -13.934 -21.778 2.747 1.00 37.72 72 ARG A O 1
ATOM 493 N N . ASP A 1 73 ? -11.953 -22.617 3.482 1.00 39.56 73 ASP A N 1
ATOM 494 C CA . ASP A 1 73 ? -11.042 -21.784 2.702 1.00 39.56 73 ASP A CA 1
ATOM 495 C C . ASP A 1 73 ? -11.304 -22.092 1.227 1.00 39.56 73 ASP A C 1
ATOM 497 O O . ASP A 1 73 ? -10.896 -23.126 0.695 1.00 39.56 73 ASP A O 1
ATOM 501 N N . ALA A 1 74 ? -12.119 -21.263 0.590 1.00 35.72 74 ALA A N 1
ATOM 502 C CA . ALA A 1 74 ? -12.399 -21.371 -0.822 1.00 35.72 74 ALA A CA 1
ATOM 503 C C . ALA A 1 74 ? -11.546 -20.306 -1.505 1.00 35.72 74 ALA A C 1
ATOM 505 O O . ALA A 1 74 ? -11.962 -19.158 -1.638 1.00 35.72 74 ALA A O 1
ATOM 506 N N . SER A 1 75 ? -10.322 -20.684 -1.873 1.00 40.84 75 SER A N 1
ATOM 507 C CA . SER A 1 75 ? -9.480 -19.892 -2.759 1.00 40.84 75 SER A CA 1
ATOM 508 C C . SER A 1 75 ? -10.075 -19.968 -4.163 1.00 40.84 75 SER A C 1
ATOM 510 O O . SER A 1 75 ? -9.922 -20.947 -4.893 1.00 40.84 75 SER A O 1
ATOM 512 N N . TRP A 1 76 ? -10.836 -18.943 -4.525 1.00 44.44 76 TRP A N 1
ATOM 513 C CA . TRP A 1 76 ? -11.237 -18.716 -5.904 1.00 44.44 76 TRP A CA 1
ATOM 514 C C . TRP A 1 76 ? -10.282 -17.667 -6.453 1.00 44.44 76 TRP A C 1
ATOM 516 O O . TRP A 1 76 ? -10.286 -16.549 -5.959 1.00 44.44 76 TRP A O 1
ATOM 526 N N . ALA A 1 77 ? -9.478 -18.011 -7.457 1.00 52.56 77 ALA A N 1
ATOM 527 C CA . ALA A 1 77 ? -8.836 -16.992 -8.277 1.00 52.56 77 ALA A CA 1
ATOM 528 C C . ALA A 1 77 ? -9.928 -16.406 -9.177 1.00 52.56 77 ALA A C 1
ATOM 530 O O . ALA A 1 77 ? -10.332 -17.027 -10.166 1.00 52.56 77 ALA A O 1
ATOM 531 N N . ILE A 1 78 ? -10.493 -15.267 -8.781 1.00 72.75 78 ILE A N 1
ATOM 532 C CA . ILE A 1 78 ? -11.488 -14.567 -9.588 1.00 72.75 78 ILE A CA 1
ATOM 533 C C . ILE A 1 78 ? -10.763 -13.493 -10.386 1.00 72.75 78 ILE A C 1
ATOM 535 O O . ILE A 1 78 ? -10.149 -12.584 -9.834 1.00 72.75 78 ILE A O 1
ATOM 539 N N . THR A 1 79 ? -10.870 -13.608 -11.703 1.00 72.25 79 THR A N 1
ATOM 540 C CA . THR A 1 79 ? -10.495 -12.560 -12.643 1.00 72.25 79 THR A CA 1
ATOM 541 C C . THR A 1 79 ? -11.711 -11.682 -12.919 1.00 72.25 79 THR A C 1
ATOM 543 O O . THR A 1 79 ? -12.720 -12.165 -13.443 1.00 72.25 79 THR A O 1
ATOM 546 N N . LEU A 1 80 ? -11.623 -10.394 -12.589 1.00 72.94 80 LEU A N 1
ATOM 547 C CA . LEU A 1 80 ? -12.688 -9.412 -12.818 1.00 72.94 80 LEU A CA 1
ATOM 548 C C . LEU A 1 80 ? -12.193 -8.310 -13.758 1.00 72.94 80 LEU A C 1
ATOM 550 O O . LEU A 1 80 ? -11.119 -7.758 -13.541 1.00 72.94 80 LEU A O 1
ATOM 554 N N . ARG A 1 81 ? -12.999 -7.995 -14.783 1.00 71.62 81 ARG A N 1
ATOM 555 C CA . ARG A 1 81 ? -12.755 -6.925 -15.765 1.00 71.62 81 ARG A CA 1
ATOM 556 C C . ARG A 1 81 ? -14.051 -6.152 -16.020 1.00 71.62 81 ARG A C 1
ATOM 558 O O . ARG A 1 81 ? -15.012 -6.755 -16.508 1.00 71.62 81 ARG A O 1
ATOM 565 N N . ALA A 1 82 ? -14.098 -4.846 -15.756 1.00 63.25 82 ALA A N 1
ATOM 566 C CA . ALA A 1 82 ? -15.269 -3.997 -16.001 1.00 63.25 82 ALA A CA 1
ATOM 567 C C . ALA A 1 82 ? -15.019 -2.967 -17.127 1.00 63.25 82 ALA A C 1
ATOM 569 O O . ALA A 1 82 ? -14.919 -1.763 -16.921 1.00 63.25 82 ALA A O 1
ATOM 570 N N . GLY A 1 83 ? -15.013 -3.433 -18.379 1.00 53.78 83 GLY A N 1
ATOM 571 C CA . GLY A 1 83 ? -14.643 -2.627 -19.555 1.00 53.78 83 GLY A CA 1
ATOM 572 C C . GLY A 1 83 ? -15.669 -1.606 -20.084 1.00 53.78 83 GLY A C 1
ATOM 573 O O . GLY A 1 83 ? -15.908 -1.584 -21.291 1.00 53.78 83 GLY A O 1
ATOM 574 N N . ALA A 1 84 ? -16.278 -0.754 -19.253 1.00 62.94 84 ALA A N 1
ATOM 575 C CA . ALA A 1 84 ? -17.105 0.363 -19.737 1.00 62.94 84 ALA A CA 1
ATOM 576 C C . ALA A 1 84 ? -16.505 1.728 -19.334 1.00 62.94 84 ALA A C 1
ATOM 578 O O . ALA A 1 84 ? -16.316 1.964 -18.144 1.00 62.94 84 ALA A O 1
ATOM 579 N N . PRO A 1 85 ? -16.247 2.657 -20.279 1.00 63.97 85 PRO A N 1
ATOM 580 C CA . PRO A 1 85 ? -15.703 3.976 -19.958 1.00 63.97 85 PRO A CA 1
ATOM 581 C C . PRO A 1 85 ? -16.584 4.743 -18.964 1.00 63.97 85 PRO A C 1
ATOM 583 O O . PRO A 1 85 ? -17.791 4.893 -19.181 1.00 63.97 85 PRO A O 1
ATOM 586 N N . GLY A 1 86 ? -15.974 5.286 -17.908 1.00 65.81 86 GLY A N 1
ATOM 587 C CA . GLY A 1 86 ? -16.664 6.152 -16.947 1.00 65.81 86 GLY A CA 1
ATOM 588 C C . GLY A 1 86 ? -17.494 5.408 -15.901 1.00 65.81 86 GLY A C 1
ATOM 589 O O . GLY A 1 86 ? -18.440 5.981 -15.347 1.00 65.81 86 GLY A O 1
ATOM 590 N N . THR A 1 87 ? -17.153 4.151 -15.622 1.00 61.41 87 THR A N 1
ATOM 591 C CA . THR A 1 87 ? -17.706 3.401 -14.496 1.00 61.41 87 THR A CA 1
ATOM 592 C C . THR A 1 87 ? -17.574 4.196 -13.189 1.00 61.41 87 THR A C 1
ATOM 594 O O . THR A 1 87 ? -16.639 4.964 -12.948 1.00 61.41 87 THR A O 1
ATOM 597 N N . ARG A 1 88 ? -18.606 4.072 -12.354 1.00 79.06 88 ARG A N 1
ATOM 598 C CA . ARG A 1 88 ? -18.626 4.533 -10.966 1.00 79.06 88 ARG A CA 1
ATOM 599 C C . ARG A 1 88 ? -19.014 3.326 -10.134 1.00 79.06 88 ARG A C 1
ATOM 601 O O . ARG A 1 88 ? -20.199 3.017 -10.037 1.00 79.06 88 ARG A O 1
ATOM 608 N N . GLY A 1 89 ? -18.031 2.577 -9.670 1.00 87.38 89 GLY A N 1
ATOM 609 C CA . GLY A 1 89 ? -18.274 1.276 -9.067 1.00 87.38 89 GLY A CA 1
ATOM 610 C C . GLY A 1 89 ? -17.015 0.671 -8.479 1.00 87.38 89 GLY A C 1
ATOM 611 O O . GLY A 1 89 ? -15.966 1.304 -8.445 1.00 87.38 89 GLY A O 1
ATOM 612 N N . VAL A 1 90 ? -17.147 -0.558 -8.009 1.00 91.81 90 VAL A N 1
ATOM 613 C CA . VAL A 1 90 ? -16.059 -1.321 -7.412 1.00 91.81 90 VAL A CA 1
ATOM 614 C C . VAL A 1 90 ? -15.937 -2.623 -8.194 1.00 91.81 90 VAL A C 1
ATOM 616 O O . VAL A 1 90 ? -16.959 -3.278 -8.417 1.00 91.81 90 VAL A O 1
ATOM 619 N N . SER A 1 91 ? -14.731 -3.001 -8.617 1.00 93.44 91 SER A N 1
ATOM 620 C CA . SER A 1 91 ? -14.520 -4.258 -9.341 1.00 93.44 91 SER A CA 1
ATOM 621 C C . SER A 1 91 ? -14.848 -5.460 -8.442 1.00 93.44 91 SER A C 1
ATOM 623 O O . SER A 1 91 ? -15.556 -6.362 -8.879 1.00 93.44 91 SER A O 1
ATOM 625 N N . MET A 1 92 ? -14.433 -5.439 -7.169 1.00 94.94 92 MET A N 1
ATOM 626 C CA . MET A 1 92 ? -14.798 -6.421 -6.141 1.00 94.94 92 MET A CA 1
ATOM 627 C C . MET A 1 92 ? -15.191 -5.731 -4.833 1.00 94.94 92 MET A C 1
ATOM 629 O O . MET A 1 92 ? -14.360 -5.082 -4.207 1.00 94.94 92 MET A O 1
ATOM 633 N N . VAL A 1 93 ? -16.441 -5.905 -4.395 1.00 96.00 93 VAL A N 1
ATOM 634 C CA . VAL A 1 93 ? -16.972 -5.239 -3.197 1.00 96.00 93 VAL A CA 1
ATOM 635 C C . VAL A 1 93 ? -17.594 -6.207 -2.206 1.00 96.00 93 VAL A C 1
ATOM 637 O O . VAL A 1 93 ? -18.307 -7.136 -2.591 1.00 96.00 93 VAL A O 1
ATOM 640 N N . VAL A 1 94 ? -17.365 -5.942 -0.923 1.00 97.69 94 VAL A N 1
ATOM 641 C CA . VAL A 1 94 ? -18.039 -6.605 0.188 1.00 97.69 94 VAL A CA 1
ATOM 642 C C . VAL A 1 94 ? -18.647 -5.550 1.108 1.00 97.69 94 VAL A C 1
ATOM 644 O O . VAL A 1 94 ? -17.936 -4.730 1.678 1.00 97.69 94 VAL A O 1
ATOM 647 N N . HIS A 1 95 ? -19.968 -5.623 1.263 1.00 97.88 95 HIS A N 1
ATOM 648 C CA . HIS A 1 95 ? -20.764 -4.864 2.229 1.00 97.88 95 HIS A CA 1
ATOM 649 C C . HIS A 1 95 ? -21.364 -5.823 3.272 1.00 97.88 95 HIS A C 1
ATOM 651 O O . HIS A 1 95 ? -21.492 -7.029 3.018 1.00 97.88 95 HIS A O 1
ATOM 657 N N . GLY A 1 96 ? -21.796 -5.301 4.415 1.00 97.81 96 GLY A N 1
ATOM 658 C CA . GLY A 1 96 ? -22.473 -6.027 5.489 1.00 97.81 96 GLY A CA 1
ATOM 659 C C . GLY A 1 96 ? -21.619 -6.228 6.742 1.00 97.81 96 GLY A C 1
ATOM 660 O O . GLY A 1 96 ? -20.727 -5.446 7.055 1.00 97.81 96 GLY A O 1
ATOM 661 N N . GLU A 1 97 ? -21.913 -7.303 7.473 1.00 98.00 97 GLU A N 1
ATOM 662 C CA . GLU A 1 97 ? -21.162 -7.718 8.658 1.00 98.00 97 GLU A CA 1
ATOM 663 C C . GLU A 1 97 ? -20.420 -9.026 8.369 1.00 98.00 97 GLU A C 1
ATOM 665 O O . GLU A 1 97 ? -21.054 -10.054 8.115 1.00 98.00 97 GLU A O 1
ATOM 670 N N . HIS A 1 98 ? -19.087 -9.010 8.422 1.00 97.94 98 HIS A N 1
ATOM 671 C CA . HIS A 1 98 ? -18.264 -10.189 8.128 1.00 97.94 98 HIS A CA 1
ATOM 672 C C . HIS A 1 98 ? -17.186 -10.403 9.184 1.00 97.94 98 HIS A C 1
ATOM 674 O O . HIS A 1 98 ? -16.671 -9.465 9.794 1.00 97.94 98 HIS A O 1
ATOM 680 N N . ARG A 1 99 ? -16.837 -11.672 9.396 1.00 98.19 99 ARG A N 1
ATOM 681 C CA . ARG A 1 99 ? -15.754 -12.094 10.285 1.00 98.19 99 ARG A CA 1
ATOM 682 C C . ARG A 1 99 ? -14.852 -13.070 9.557 1.00 98.19 99 ARG A C 1
ATOM 684 O O . ARG A 1 99 ? -15.368 -13.930 8.844 1.00 98.19 99 ARG A O 1
ATOM 691 N N . ASP A 1 100 ? -13.547 -12.930 9.760 1.00 97.25 100 ASP A N 1
ATOM 692 C CA . ASP A 1 100 ? -12.524 -13.838 9.238 1.00 97.25 100 ASP A CA 1
ATOM 693 C C . ASP A 1 100 ? -12.608 -14.008 7.704 1.00 97.25 100 ASP A C 1
ATOM 695 O O . ASP A 1 100 ? -12.433 -15.100 7.161 1.00 97.25 100 ASP A O 1
ATOM 699 N N . LEU A 1 101 ? -12.945 -12.922 6.992 1.00 97.62 101 LEU A N 1
ATOM 700 C CA . LEU A 1 101 ? -13.027 -12.909 5.532 1.00 97.62 101 LEU A CA 1
ATOM 701 C C . LEU A 1 101 ? -11.618 -12.968 4.937 1.00 97.62 101 LEU A C 1
ATOM 703 O O . LEU A 1 101 ? -10.790 -12.107 5.219 1.00 97.62 101 LEU A O 1
ATOM 707 N N . LEU A 1 102 ? -11.383 -13.935 4.054 1.00 97.25 102 LEU A N 1
ATOM 708 C CA . LEU A 1 102 ? -10.148 -14.062 3.289 1.00 97.25 102 LEU A CA 1
ATOM 709 C C . LEU A 1 102 ? -10.393 -13.700 1.821 1.00 97.25 102 LEU A C 1
ATOM 711 O O . LEU A 1 102 ? -11.201 -14.339 1.147 1.00 97.25 102 LEU A O 1
ATOM 715 N N . ILE A 1 103 ? -9.669 -12.698 1.329 1.00 96.75 103 ILE A N 1
ATOM 716 C CA . ILE A 1 103 ? -9.592 -12.322 -0.083 1.00 96.75 103 ILE A CA 1
ATOM 717 C C . ILE A 1 103 ? -8.151 -12.553 -0.528 1.00 96.75 103 ILE A C 1
ATOM 719 O O . ILE A 1 103 ? -7.262 -11.761 -0.206 1.00 96.75 103 ILE A O 1
ATOM 723 N N . GLU A 1 104 ? -7.913 -13.650 -1.246 1.00 96.50 104 GLU A N 1
ATOM 724 C CA . GLU A 1 104 ? -6.559 -14.072 -1.595 1.00 96.50 104 GLU A CA 1
ATOM 725 C C . GLU A 1 104 ? -6.401 -14.567 -3.028 1.00 96.50 104 GLU A C 1
ATOM 727 O O . GLU A 1 104 ? -7.283 -15.251 -3.547 1.00 96.50 104 GLU A O 1
ATOM 732 N N . GLY A 1 105 ? -5.255 -14.243 -3.640 1.00 95.25 105 GLY A N 1
ATOM 733 C CA . GLY A 1 105 ? -4.841 -14.803 -4.928 1.00 95.25 105 GLY A CA 1
ATOM 734 C C . GLY A 1 105 ? -5.702 -14.363 -6.114 1.00 95.25 105 GLY A C 1
ATOM 735 O O . GLY A 1 105 ? -5.817 -15.103 -7.091 1.00 95.25 105 GLY A O 1
ATOM 736 N N . ASN A 1 106 ? -6.356 -13.200 -6.026 1.00 96.19 106 ASN A N 1
ATOM 737 C CA . ASN A 1 106 ? -7.207 -12.678 -7.098 1.00 96.19 106 ASN A CA 1
ATOM 738 C C . ASN A 1 106 ? -6.433 -11.752 -8.034 1.00 96.19 106 ASN A C 1
ATOM 740 O O . ASN A 1 106 ? -5.502 -11.066 -7.613 1.00 96.19 106 ASN A O 1
ATOM 744 N N . GLU A 1 107 ? -6.890 -11.667 -9.284 1.00 96.06 107 GLU A N 1
ATOM 745 C CA . GLU A 1 107 ? -6.445 -10.654 -10.238 1.00 96.06 107 GLU A CA 1
ATOM 746 C C . GLU A 1 107 ? -7.618 -9.726 -10.572 1.00 96.06 107 GLU A C 1
ATOM 748 O O . GLU A 1 107 ? -8.600 -10.123 -11.205 1.00 96.06 107 GLU A O 1
ATOM 753 N N . VAL A 1 108 ? -7.529 -8.476 -10.127 1.00 95.75 108 VAL A N 1
ATOM 754 C CA . VAL A 1 108 ? -8.568 -7.460 -10.316 1.00 95.75 108 VAL A CA 1
ATOM 755 C C . VAL A 1 108 ? -7.981 -6.344 -11.156 1.00 95.75 108 VAL A C 1
ATOM 757 O O . VAL A 1 108 ? -7.085 -5.637 -10.697 1.00 95.75 108 VAL A O 1
ATOM 760 N N . TRP A 1 109 ? -8.468 -6.162 -12.381 1.00 95.19 109 TRP A N 1
ATOM 761 C CA . TRP A 1 109 ? -7.902 -5.147 -13.258 1.00 95.19 109 TRP A CA 1
ATOM 762 C C . TRP A 1 109 ? -8.937 -4.410 -14.092 1.00 95.19 109 TRP A C 1
ATOM 764 O O . TRP A 1 109 ? -9.981 -4.943 -14.461 1.00 95.19 109 TRP A O 1
ATOM 774 N N . GLU A 1 110 ? -8.570 -3.192 -14.468 1.00 93.19 110 GLU A N 1
ATOM 775 C CA . GLU A 1 110 ? -9.193 -2.461 -15.563 1.00 93.19 110 GLU A CA 1
ATOM 776 C C . GLU A 1 110 ? -8.149 -2.121 -16.627 1.00 93.19 110 GLU A C 1
ATOM 778 O O . GLU A 1 110 ? -6.942 -2.074 -16.362 1.00 93.19 110 GLU A O 1
ATOM 783 N N . ASP A 1 111 ? -8.604 -1.892 -17.857 1.00 93.00 111 ASP A N 1
ATOM 784 C CA . ASP A 1 111 ? -7.708 -1.340 -18.869 1.00 93.00 111 ASP A CA 1
ATOM 785 C C . ASP A 1 111 ? -7.418 0.137 -18.533 1.00 93.00 111 ASP A C 1
ATOM 787 O O . ASP A 1 111 ? -8.253 0.857 -17.964 1.00 93.00 111 ASP A O 1
ATOM 791 N N . VAL A 1 112 ? -6.223 0.601 -18.901 1.00 92.50 112 VAL A N 1
ATOM 792 C CA . VAL A 1 112 ? -5.848 2.018 -18.782 1.00 92.50 112 VAL A CA 1
ATOM 793 C C . VAL A 1 112 ? -6.867 2.879 -19.541 1.00 92.50 112 VAL A C 1
ATOM 795 O O . VAL A 1 112 ? -7.373 2.476 -20.588 1.00 92.50 112 VAL A O 1
ATOM 798 N N . ASP A 1 113 ? -7.208 4.036 -18.975 1.00 89.94 113 ASP A N 1
ATOM 799 C CA . ASP A 1 113 ? -8.202 5.000 -19.465 1.00 89.94 113 ASP A CA 1
ATOM 800 C C . ASP A 1 113 ? -9.677 4.546 -19.423 1.00 89.94 113 ASP A C 1
ATOM 802 O O . ASP A 1 113 ? -10.563 5.306 -19.831 1.00 89.94 113 ASP A O 1
ATOM 806 N N . LEU A 1 114 ? -9.991 3.343 -18.917 1.00 90.44 114 LEU A N 1
ATOM 807 C CA . LEU A 1 114 ? -11.386 2.896 -18.758 1.00 90.44 114 LEU A CA 1
ATOM 808 C C . LEU A 1 114 ? -11.970 3.196 -17.375 1.00 90.44 114 LEU A C 1
ATOM 810 O O . LEU A 1 114 ? -13.117 3.653 -17.283 1.00 90.44 114 LEU A O 1
ATOM 814 N N . ALA A 1 115 ? -11.191 2.971 -16.314 1.00 91.31 115 ALA A N 1
ATOM 815 C CA . ALA A 1 115 ? -11.594 3.307 -14.955 1.00 91.31 115 ALA A CA 1
ATOM 816 C C . ALA A 1 115 ? -11.550 4.827 -14.741 1.00 91.31 115 ALA A C 1
ATOM 818 O O . ALA A 1 115 ? -10.603 5.506 -15.130 1.00 91.31 115 ALA A O 1
ATOM 819 N N . GLY A 1 116 ? -12.593 5.373 -14.118 1.00 90.50 116 GLY A N 1
ATOM 820 C CA . GLY A 1 116 ? -12.622 6.779 -13.716 1.00 90.50 116 GLY A CA 1
ATOM 821 C C . GLY A 1 116 ? -12.202 6.988 -12.260 1.00 90.50 116 GLY A C 1
ATOM 822 O O . GLY A 1 116 ? -12.117 6.049 -11.472 1.00 90.50 116 GLY A O 1
ATOM 823 N N . GLN A 1 117 ? -12.097 8.254 -11.840 1.00 90.81 117 GLN A N 1
ATOM 824 C CA . GLN A 1 117 ? -11.890 8.633 -10.427 1.00 90.81 117 GLN A CA 1
ATOM 825 C C . GLN A 1 117 ? -13.043 8.220 -9.484 1.00 90.81 117 GLN A C 1
ATOM 827 O O . GLN A 1 117 ? -12.966 8.412 -8.277 1.00 90.81 117 GLN A O 1
ATOM 832 N N . GLY A 1 118 ? -14.141 7.686 -10.023 1.00 90.56 118 GLY A N 1
ATOM 833 C CA . GLY A 1 118 ? -15.219 7.071 -9.249 1.00 90.56 118 GLY A CA 1
ATOM 834 C C . GLY A 1 118 ? -15.146 5.544 -9.207 1.00 90.56 118 GLY A C 1
ATOM 835 O O . GLY A 1 118 ? -16.163 4.922 -8.913 1.00 90.56 118 GLY A O 1
ATOM 836 N N . CYS A 1 119 ? -14.019 4.939 -9.581 1.00 93.88 119 CYS A N 1
ATOM 837 C CA . CYS A 1 119 ? -13.820 3.493 -9.539 1.00 93.88 119 CYS A CA 1
ATOM 838 C C . CYS A 1 119 ? -12.938 3.060 -8.367 1.00 93.88 119 CYS A C 1
ATOM 840 O O . CYS A 1 119 ? -12.076 3.818 -7.911 1.00 93.88 119 CYS A O 1
ATOM 842 N N . TRP A 1 120 ? -13.156 1.828 -7.919 1.00 95.00 120 TRP A N 1
ATOM 843 C CA . TRP A 1 120 ? -12.377 1.150 -6.893 1.00 95.00 120 TRP A CA 1
ATOM 844 C C . TRP A 1 120 ? -12.047 -0.279 -7.335 1.00 95.00 120 TRP A C 1
ATOM 846 O O . TRP A 1 120 ? -12.842 -0.909 -8.031 1.00 95.00 120 TRP A O 1
ATOM 856 N N . GLY A 1 121 ? -10.910 -0.815 -6.892 1.00 96.56 121 GLY A N 1
ATOM 857 C CA . GLY A 1 121 ? -10.544 -2.214 -7.130 1.00 96.56 121 GLY A CA 1
ATOM 858 C C . GLY A 1 121 ? -11.227 -3.166 -6.166 1.00 96.56 121 GLY A C 1
ATOM 859 O O . GLY A 1 121 ? -12.315 -3.664 -6.444 1.00 96.56 121 GLY A O 1
ATOM 860 N N . ILE A 1 122 ? -10.561 -3.432 -5.048 1.00 97.56 122 ILE A N 1
ATOM 861 C CA . ILE A 1 122 ? -11.076 -4.246 -3.948 1.00 97.56 122 ILE A CA 1
ATOM 862 C C . ILE A 1 122 ? -11.582 -3.302 -2.866 1.00 97.56 122 ILE A C 1
ATOM 864 O O . ILE A 1 122 ? -10.812 -2.469 -2.397 1.00 97.56 122 ILE A O 1
ATOM 868 N N . ALA A 1 123 ? -12.838 -3.438 -2.450 1.00 97.94 123 ALA A N 1
ATOM 869 C CA . ALA A 1 123 ? -13.387 -2.648 -1.356 1.00 97.94 123 ALA A CA 1
ATOM 870 C C . ALA A 1 123 ? -14.124 -3.526 -0.335 1.00 97.94 123 ALA A C 1
ATOM 872 O O . ALA A 1 123 ? -15.028 -4.286 -0.690 1.00 97.94 123 ALA A O 1
ATOM 873 N N . VAL A 1 124 ? -13.730 -3.428 0.934 1.00 98.31 124 VAL A N 1
ATOM 874 C CA . VAL A 1 124 ? -14.405 -4.064 2.076 1.00 98.31 124 VAL A CA 1
ATOM 875 C C . VAL A 1 124 ? -14.833 -2.957 3.029 1.00 98.31 124 VAL A C 1
ATOM 877 O O . VAL A 1 124 ? -14.065 -2.522 3.886 1.00 98.31 124 VAL A O 1
ATOM 880 N N . ASP A 1 125 ? -16.032 -2.432 2.810 1.00 98.06 125 ASP A N 1
ATOM 881 C CA . ASP A 1 125 ? -16.476 -1.188 3.426 1.00 98.06 125 ASP A CA 1
ATOM 882 C C . ASP A 1 125 ? -18.003 -1.131 3.613 1.00 98.06 125 ASP A C 1
ATOM 884 O O . ASP A 1 125 ? -18.740 -1.926 3.017 1.00 98.06 125 ASP A O 1
ATOM 888 N N . PRO A 1 126 ? -18.507 -0.197 4.440 1.00 97.62 126 PRO A N 1
ATOM 889 C CA . PRO A 1 126 ? -19.938 0.047 4.547 1.00 97.62 126 PRO A CA 1
ATOM 890 C C . PRO A 1 126 ? -20.554 0.571 3.238 1.00 97.62 126 PRO A C 1
ATOM 892 O O . PRO A 1 126 ? -20.018 1.468 2.572 1.00 97.62 126 PRO A O 1
ATOM 895 N N . GLY A 1 127 ? -21.726 0.047 2.885 1.00 96.00 127 GLY A N 1
ATOM 896 C CA . GLY A 1 127 ? -22.514 0.447 1.715 1.00 96.00 127 GLY A CA 1
ATOM 897 C C . GLY A 1 127 ? -24.026 0.511 1.945 1.00 96.00 127 GLY A C 1
ATOM 898 O O . GLY A 1 127 ? -24.767 0.940 1.055 1.00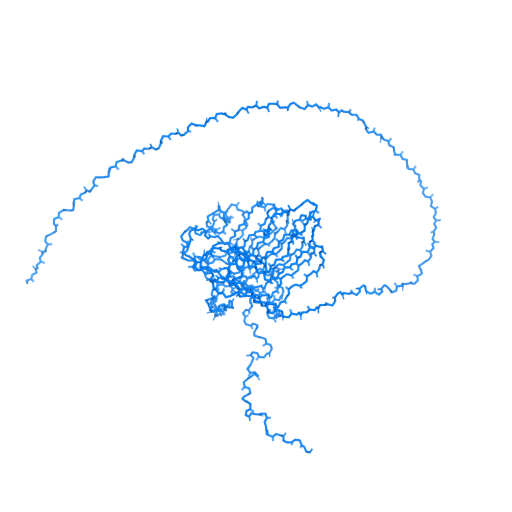 96.00 127 GLY A O 1
ATOM 899 N N . TYR A 1 128 ? -24.506 0.113 3.121 1.00 96.12 128 TYR A N 1
ATOM 900 C CA . TYR A 1 128 ? -25.912 0.088 3.496 1.00 96.12 128 TYR A CA 1
ATOM 901 C C . TYR A 1 128 ? -26.256 1.183 4.516 1.00 96.12 128 TYR A C 1
ATOM 903 O O . TYR A 1 128 ? -25.411 1.859 5.086 1.00 96.12 128 TYR A O 1
ATOM 911 N N . GLY A 1 129 ? -27.558 1.407 4.721 1.00 96.06 129 GLY A N 1
ATOM 912 C CA . GLY A 1 129 ? -28.050 2.346 5.740 1.00 96.06 129 GLY A CA 1
ATOM 913 C C . GLY A 1 129 ? -28.134 1.750 7.151 1.00 96.06 129 GLY A C 1
ATOM 914 O O . GLY A 1 129 ? -28.569 2.439 8.073 1.00 96.06 129 GLY A O 1
ATOM 915 N N . SER A 1 130 ? -27.809 0.467 7.303 1.00 96.81 130 SER A N 1
ATOM 916 C CA . SER A 1 130 ? -27.703 -0.242 8.581 1.00 96.81 130 SER A CA 1
ATOM 917 C C . SER A 1 130 ? -26.247 -0.294 9.033 1.00 96.81 130 SER A C 1
ATOM 919 O O . SER A 1 130 ? -25.370 -0.175 8.191 1.00 96.81 130 SER A O 1
ATOM 921 N N . ALA A 1 131 ? -26.018 -0.535 10.325 1.00 97.75 131 ALA A N 1
ATOM 922 C CA . ALA A 1 131 ? -24.685 -0.790 10.863 1.00 97.75 131 ALA A CA 1
ATOM 923 C C . ALA A 1 131 ? -23.978 -1.932 10.116 1.00 97.75 131 ALA A C 1
ATOM 925 O O . ALA A 1 131 ? -24.593 -2.965 9.833 1.00 97.75 131 ALA A O 1
ATOM 926 N N . GLU A 1 132 ? -22.700 -1.729 9.822 1.00 98.25 132 GLU A N 1
ATOM 927 C CA . GLU A 1 132 ? -21.817 -2.675 9.145 1.00 98.25 132 GLU A CA 1
ATOM 928 C C . GLU A 1 132 ? -20.482 -2.813 9.885 1.00 98.25 132 GLU A C 1
ATOM 930 O O . GLU A 1 132 ? -20.101 -1.984 10.718 1.00 98.25 132 GLU A O 1
ATOM 935 N N . GLY A 1 133 ? -19.752 -3.890 9.604 1.00 98.12 133 GLY A N 1
ATOM 936 C CA . GLY A 1 133 ? -18.468 -4.094 10.255 1.00 98.12 133 GLY A CA 1
ATOM 937 C C . GLY A 1 133 ? -17.735 -5.355 9.848 1.00 98.12 133 GLY A C 1
ATOM 938 O O . GLY A 1 133 ? -18.324 -6.396 9.555 1.00 98.12 133 GLY A O 1
ATOM 939 N N . PHE A 1 134 ? -16.415 -5.258 9.873 1.00 98.56 134 PHE A N 1
ATOM 940 C CA . PHE A 1 134 ? -15.525 -6.267 9.331 1.00 98.56 134 PHE A CA 1
ATOM 941 C C . PHE A 1 134 ? -14.450 -6.580 10.364 1.00 98.56 134 PHE A C 1
ATOM 943 O O . PHE A 1 134 ? -13.714 -5.693 10.780 1.00 98.56 134 PHE A O 1
ATOM 950 N N . ILE A 1 135 ? -14.377 -7.826 10.832 1.00 98.62 135 ILE A N 1
ATOM 951 C CA . ILE A 1 135 ? -13.444 -8.214 11.901 1.00 98.62 135 ILE A CA 1
ATOM 952 C C . ILE A 1 135 ? -12.557 -9.352 11.409 1.00 98.62 135 ILE A C 1
ATOM 954 O O . ILE A 1 135 ? -13.072 -10.382 10.983 1.00 98.62 135 ILE A O 1
ATOM 958 N N . GLY A 1 136 ? -11.238 -9.185 11.486 1.00 98.06 136 GLY A N 1
ATOM 959 C CA . GLY A 1 136 ? -10.288 -10.219 11.069 1.00 98.06 136 GLY A CA 1
ATOM 960 C C . GLY A 1 136 ? -10.244 -10.429 9.554 1.00 98.06 136 GLY A C 1
ATOM 961 O O . GLY A 1 136 ? -10.057 -11.552 9.096 1.00 98.06 136 GLY A O 1
ATOM 962 N N . VAL A 1 137 ? -10.482 -9.380 8.758 1.00 98.50 137 VAL A N 1
ATOM 963 C CA . VAL A 1 137 ? -10.387 -9.482 7.293 1.00 98.50 137 VAL A CA 1
ATOM 964 C C . VAL A 1 137 ? -8.930 -9.545 6.866 1.00 98.50 137 VAL A C 1
ATOM 966 O O . VAL A 1 137 ? -8.139 -8.691 7.253 1.00 98.50 137 VAL A O 1
ATOM 969 N N . THR A 1 138 ? -8.602 -10.494 5.998 1.00 98.56 138 THR A N 1
ATOM 970 C CA . THR A 1 138 ? -7.285 -10.605 5.372 1.00 98.56 138 THR A CA 1
ATOM 971 C C . THR A 1 138 ? -7.420 -10.441 3.862 1.00 98.56 138 THR A C 1
ATOM 973 O O . THR A 1 138 ? -8.065 -11.254 3.200 1.00 98.56 138 THR A O 1
ATOM 976 N N . ILE A 1 139 ? -6.790 -9.405 3.308 1.00 98.44 139 ILE A N 1
ATOM 977 C CA . ILE A 1 139 ? -6.659 -9.168 1.866 1.00 98.44 139 ILE A CA 1
ATOM 978 C C . ILE A 1 139 ? -5.199 -9.408 1.501 1.00 98.44 139 ILE A C 1
ATOM 980 O O . ILE A 1 139 ? -4.348 -8.557 1.778 1.00 98.44 139 ILE A O 1
ATOM 984 N N . ARG A 1 140 ? -4.889 -10.569 0.913 1.00 98.38 140 ARG A N 1
ATOM 985 C CA . ARG A 1 140 ? -3.496 -10.948 0.665 1.00 98.38 140 ARG A CA 1
ATOM 986 C C . ARG A 1 140 ? -3.192 -11.562 -0.683 1.00 98.38 140 ARG A C 1
ATOM 988 O O . ARG A 1 140 ? -4.027 -12.246 -1.249 1.00 98.38 140 ARG A O 1
ATOM 995 N N . GLY A 1 141 ? -1.983 -11.361 -1.190 1.00 97.44 141 GLY A N 1
ATOM 996 C CA . GLY A 1 141 ? -1.545 -12.051 -2.404 1.00 97.44 141 GLY A CA 1
ATOM 997 C C . GLY A 1 141 ? -2.368 -11.717 -3.655 1.00 97.44 141 GLY A C 1
ATOM 998 O O . GLY A 1 141 ? -2.422 -12.520 -4.581 1.00 97.44 141 GLY A O 1
ATOM 999 N N . ASN A 1 142 ? -3.085 -10.588 -3.674 1.00 98.12 142 ASN A N 1
ATOM 1000 C CA . ASN A 1 142 ? -3.881 -10.181 -4.830 1.00 98.12 142 ASN A CA 1
ATOM 1001 C C . ASN A 1 142 ? -3.047 -9.293 -5.753 1.00 98.12 142 ASN A C 1
ATOM 1003 O O . ASN A 1 142 ? -2.228 -8.493 -5.296 1.00 98.12 142 ASN A O 1
ATOM 1007 N N . ARG A 1 143 ? -3.324 -9.371 -7.053 1.00 97.88 143 ARG A N 1
ATOM 1008 C CA . ARG A 1 143 ? -2.837 -8.422 -8.049 1.00 97.88 143 ARG A CA 1
ATOM 1009 C C . ARG A 1 143 ? -3.960 -7.462 -8.418 1.00 97.88 143 ARG A C 1
ATOM 1011 O O . ARG A 1 143 ? -5.007 -7.890 -8.899 1.00 97.88 143 ARG A O 1
ATOM 1018 N N . VAL A 1 144 ? -3.757 -6.166 -8.188 1.00 98.06 144 VAL A N 1
ATOM 1019 C CA . VAL A 1 144 ? -4.771 -5.131 -8.443 1.00 98.06 144 VAL A CA 1
ATOM 1020 C C . VAL A 1 144 ? -4.214 -4.080 -9.388 1.00 98.06 144 VAL A C 1
ATOM 1022 O O . VAL A 1 144 ? -3.178 -3.482 -9.104 1.00 98.06 144 VAL A O 1
ATOM 1025 N N . SER A 1 145 ? -4.867 -3.863 -10.531 1.00 97.38 145 SER A N 1
ATOM 1026 C CA . SER A 1 145 ? -4.317 -3.036 -11.610 1.00 97.38 145 SER A CA 1
ATOM 1027 C C . SER A 1 145 ? -5.304 -2.021 -12.187 1.00 97.38 145 SER A C 1
ATOM 1029 O O . SER A 1 145 ? -6.345 -2.388 -12.718 1.00 97.38 145 SER A O 1
ATOM 1031 N N . ASN A 1 146 ? -4.944 -0.734 -12.150 1.00 96.06 146 ASN A N 1
ATOM 1032 C CA . ASN A 1 146 ? -5.630 0.364 -12.852 1.00 96.06 146 ASN A CA 1
ATOM 1033 C C . ASN A 1 146 ? -7.118 0.552 -12.511 1.00 96.06 146 ASN A C 1
ATOM 1035 O O . ASN A 1 146 ? -7.865 1.127 -13.302 1.00 96.06 146 ASN A O 1
ATOM 1039 N N . THR A 1 147 ? -7.562 0.084 -11.347 1.00 95.19 147 THR A N 1
ATOM 1040 C CA . THR A 1 147 ? -8.983 -0.062 -11.001 1.00 95.19 147 THR A CA 1
ATOM 1041 C C . THR A 1 147 ? -9.684 1.222 -10.557 1.00 95.19 147 THR A C 1
ATOM 1043 O O . THR A 1 147 ? -10.842 1.167 -10.150 1.00 95.19 147 THR A O 1
ATOM 1046 N N . GLY A 1 148 ? -9.036 2.389 -10.628 1.00 94.00 148 GLY A N 1
ATOM 1047 C CA . GLY A 1 148 ? -9.704 3.656 -10.338 1.00 94.00 148 GLY A CA 1
ATOM 1048 C C . GLY A 1 148 ? -8.955 4.580 -9.390 1.00 94.00 148 GLY A C 1
ATOM 1049 O O . GLY A 1 148 ? -7.745 4.748 -9.484 1.00 94.00 148 GLY A O 1
ATOM 1050 N N . ASN A 1 149 ? -9.718 5.226 -8.510 1.00 95.62 149 ASN A N 1
ATOM 1051 C CA . ASN A 1 149 ? -9.226 6.162 -7.505 1.00 95.62 149 ASN A CA 1
ATOM 1052 C C . ASN A 1 149 ? -8.620 5.463 -6.289 1.00 95.62 149 ASN A C 1
ATOM 1054 O O . ASN A 1 149 ? -7.680 5.996 -5.710 1.00 95.62 149 ASN A O 1
ATOM 1058 N N . THR A 1 150 ? -9.136 4.295 -5.906 1.00 97.75 150 THR A N 1
ATOM 1059 C CA . THR A 1 150 ? -8.589 3.504 -4.799 1.00 97.75 150 THR A CA 1
ATOM 1060 C C . THR A 1 150 ? -8.454 2.049 -5.220 1.00 97.75 150 THR A C 1
ATOM 1062 O O . THR A 1 150 ? -9.437 1.432 -5.626 1.00 97.75 150 THR A O 1
ATOM 1065 N N . LEU A 1 151 ? -7.251 1.484 -5.129 1.00 98.25 151 LEU A N 1
ATOM 1066 C CA . LEU A 1 151 ? -7.009 0.131 -5.630 1.00 98.25 151 LEU A CA 1
ATOM 1067 C C . LEU A 1 151 ? -7.434 -0.926 -4.604 1.00 98.25 151 LEU A C 1
ATOM 1069 O O . LEU A 1 151 ? -8.174 -1.843 -4.958 1.00 98.25 151 LEU A O 1
ATOM 1073 N N . ILE A 1 152 ? -7.057 -0.758 -3.337 1.00 98.69 152 ILE A N 1
ATOM 1074 C CA . ILE A 1 152 ? -7.571 -1.546 -2.211 1.00 98.69 152 ILE A CA 1
ATOM 1075 C C . ILE A 1 152 ? -8.095 -0.592 -1.136 1.00 98.69 152 ILE A C 1
ATOM 1077 O O . ILE A 1 152 ? -7.372 0.278 -0.656 1.00 98.69 152 ILE A O 1
ATOM 1081 N N . GLY A 1 153 ? -9.359 -0.741 -0.760 1.00 98.44 153 GLY A N 1
ATOM 1082 C CA . GLY A 1 153 ? -10.024 0.055 0.261 1.00 98.44 153 GLY A CA 1
ATOM 1083 C C . GLY A 1 153 ? -10.636 -0.824 1.342 1.00 98.44 153 GLY A C 1
ATOM 1084 O O . GLY A 1 153 ? -11.254 -1.845 1.044 1.00 98.44 153 GLY A O 1
ATOM 1085 N N . VAL A 1 154 ? -10.483 -0.422 2.598 1.00 98.69 154 VAL A N 1
ATOM 1086 C CA . VAL A 1 154 ? -11.264 -0.975 3.707 1.00 98.69 154 VAL A CA 1
ATOM 1087 C C . VAL A 1 154 ? -11.847 0.157 4.539 1.00 98.69 154 VAL A C 1
ATOM 1089 O O . VAL A 1 154 ? -11.249 1.223 4.611 1.00 98.69 154 VAL A O 1
ATOM 1092 N N . ALA A 1 155 ? -12.977 -0.066 5.199 1.00 98.44 155 ALA A N 1
ATOM 1093 C CA . ALA A 1 155 ? -13.508 0.804 6.248 1.00 98.44 155 ALA A CA 1
ATOM 1094 C C . ALA A 1 155 ? -14.321 -0.038 7.239 1.00 98.44 155 ALA A C 1
ATOM 1096 O O . ALA A 1 155 ? -14.693 -1.166 6.931 1.00 98.44 155 ALA A O 1
ATOM 1097 N N . ALA A 1 156 ? -14.581 0.490 8.438 1.00 98.12 156 ALA A N 1
ATOM 1098 C CA . ALA A 1 156 ? -15.238 -0.253 9.522 1.00 98.12 156 ALA A CA 1
ATOM 1099 C C . ALA A 1 156 ? -14.546 -1.603 9.825 1.00 98.12 156 ALA A C 1
ATOM 1101 O O . ALA A 1 156 ? -15.193 -2.636 10.001 1.00 98.12 156 ALA A O 1
ATOM 1102 N N . CYS A 1 157 ? -13.209 -1.597 9.807 1.00 98.12 157 CYS A N 1
ATOM 1103 C CA . CYS A 1 157 ? -12.380 -2.800 9.797 1.00 98.12 157 CYS A CA 1
ATOM 1104 C C . CYS A 1 157 ? -11.572 -2.921 11.094 1.00 98.12 157 CYS A C 1
ATOM 1106 O O . CYS A 1 157 ? -10.719 -2.078 11.369 1.00 98.12 157 CYS A O 1
ATOM 1108 N N . GLN A 1 158 ? -11.814 -3.966 11.881 1.00 98.50 158 GLN A N 1
ATOM 1109 C CA . GLN A 1 158 ? -11.020 -4.287 13.065 1.00 98.50 158 GLN A CA 1
ATOM 1110 C C . GLN A 1 158 ? -10.118 -5.484 12.811 1.00 98.50 158 GLN A C 1
ATOM 1112 O O . GLN A 1 158 ? -10.577 -6.503 12.291 1.00 98.50 158 GLN A O 1
ATOM 1117 N N . GLN A 1 159 ? -8.861 -5.401 13.250 1.00 98.56 159 GLN A N 1
ATOM 1118 C CA . GLN A 1 159 ? -7.903 -6.512 13.140 1.00 98.56 159 GLN A CA 1
ATOM 1119 C C . GLN A 1 159 ? -7.707 -6.966 11.687 1.00 98.56 159 GLN A C 1
ATOM 1121 O O . GLN A 1 159 ? -7.572 -8.157 11.406 1.00 98.56 159 GLN A O 1
ATOM 1126 N N . CYS A 1 160 ? -7.767 -6.020 10.752 1.00 98.69 160 CYS A N 1
ATOM 1127 C CA . CYS A 1 160 ? -7.668 -6.314 9.332 1.00 98.69 160 CYS A CA 1
ATOM 1128 C C . CYS A 1 160 ? -6.216 -6.286 8.866 1.00 98.69 160 CYS A C 1
ATOM 1130 O O . CYS A 1 160 ? -5.435 -5.437 9.295 1.00 98.69 160 CYS A O 1
ATOM 1132 N N . VAL A 1 161 ? -5.872 -7.195 7.959 1.00 98.81 161 VAL A N 1
ATOM 1133 C CA . VAL A 1 161 ? -4.528 -7.346 7.404 1.00 98.81 161 VAL A CA 1
ATOM 1134 C C . VAL A 1 161 ? -4.588 -7.184 5.890 1.00 98.81 161 VAL A C 1
ATOM 1136 O O . VAL A 1 161 ? -5.328 -7.893 5.210 1.00 98.81 161 VAL A O 1
ATOM 1139 N N . ILE A 1 162 ? -3.794 -6.261 5.355 1.00 98.88 162 ILE A N 1
ATOM 1140 C CA . ILE A 1 162 ? -3.608 -6.061 3.916 1.00 98.88 162 ILE A CA 1
ATOM 1141 C C . ILE A 1 162 ? -2.138 -6.341 3.607 1.00 98.88 162 ILE A C 1
ATOM 1143 O O . ILE A 1 162 ? -1.270 -5.532 3.947 1.00 98.88 162 ILE A O 1
ATOM 1147 N N . GLU A 1 163 ? -1.840 -7.495 3.006 1.00 98.81 163 GLU A N 1
ATOM 1148 C CA . GLU A 1 163 ? -0.452 -7.949 2.855 1.00 98.81 163 GLU A CA 1
ATOM 1149 C C . GLU A 1 163 ? -0.108 -8.661 1.549 1.00 98.81 163 GLU A C 1
ATOM 1151 O O . GLU A 1 163 ? -0.961 -9.276 0.929 1.00 98.81 163 GLU A O 1
ATOM 1156 N N . ASN A 1 164 ? 1.158 -8.631 1.131 1.00 98.75 164 ASN A N 1
ATOM 1157 C CA . ASN A 1 164 ? 1.636 -9.365 -0.049 1.00 98.75 164 ASN A CA 1
ATOM 1158 C C . ASN A 1 164 ? 0.857 -9.066 -1.342 1.00 98.75 164 ASN A C 1
ATOM 1160 O O . ASN A 1 164 ? 0.806 -9.905 -2.235 1.00 98.75 164 ASN A O 1
ATOM 1164 N N . ASN A 1 165 ? 0.207 -7.904 -1.463 1.00 98.88 165 ASN A N 1
ATOM 1165 C CA . ASN A 1 165 ? -0.498 -7.543 -2.691 1.00 98.88 165 ASN A CA 1
ATOM 1166 C C . ASN A 1 165 ? 0.458 -6.851 -3.672 1.00 98.88 165 ASN A C 1
ATOM 1168 O O . ASN A 1 165 ? 1.324 -6.069 -3.271 1.00 98.88 165 ASN A O 1
ATOM 1172 N N . VAL A 1 166 ? 0.253 -7.107 -4.964 1.00 98.69 166 VAL A N 1
ATOM 1173 C CA . VAL A 1 166 ? 0.943 -6.446 -6.078 1.00 98.69 166 VAL A CA 1
ATOM 1174 C C . VAL A 1 166 ? -0.015 -5.426 -6.684 1.00 98.69 166 VAL A C 1
ATOM 1176 O O . VAL A 1 166 ? -1.037 -5.784 -7.270 1.00 98.69 166 VAL A O 1
ATOM 1179 N N . ILE A 1 167 ? 0.285 -4.142 -6.520 1.00 98.75 167 ILE A N 1
ATOM 1180 C CA . ILE A 1 167 ? -0.629 -3.049 -6.855 1.00 98.75 167 ILE A CA 1
ATOM 1181 C C . ILE A 1 167 ? 0.008 -2.161 -7.918 1.00 98.75 167 ILE A C 1
ATOM 1183 O O . ILE A 1 167 ? 1.080 -1.602 -7.708 1.00 98.75 167 ILE A O 1
ATOM 1187 N N . VAL A 1 168 ? -0.666 -2.006 -9.054 1.00 98.31 168 VAL A N 1
ATOM 1188 C CA . VAL A 1 168 ? -0.159 -1.261 -10.213 1.00 98.31 168 VAL A CA 1
ATOM 1189 C C . VAL A 1 168 ? -1.209 -0.252 -10.658 1.00 98.31 168 VAL A C 1
ATOM 1191 O O . VAL A 1 168 ? -2.354 -0.610 -10.913 1.00 98.31 168 VAL A O 1
ATOM 1194 N N . ASN A 1 169 ? -0.848 1.018 -10.793 1.00 97.50 169 ASN A N 1
ATOM 1195 C CA . ASN A 1 169 ? -1.742 2.018 -11.367 1.00 97.50 169 ASN A CA 1
ATOM 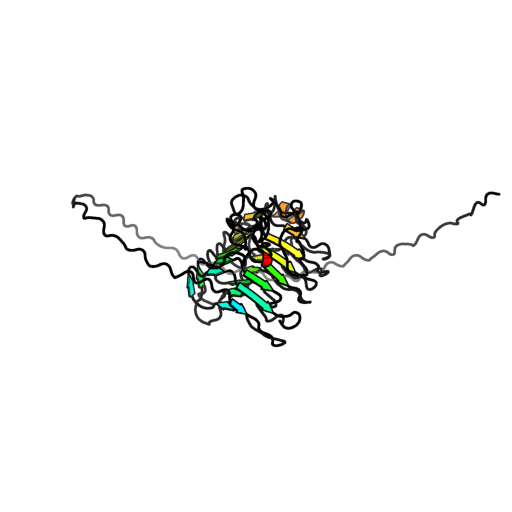1196 C C . ASN A 1 169 ? -1.024 2.858 -12.417 1.00 97.50 169 ASN A C 1
ATOM 1198 O O . ASN A 1 169 ? -0.288 3.772 -12.078 1.00 97.50 169 ASN A O 1
ATOM 1202 N N . ALA A 1 170 ? -1.282 2.582 -13.686 1.00 96.56 170 ALA A N 1
ATOM 1203 C CA . ALA A 1 170 ? -0.808 3.332 -14.841 1.00 96.56 170 ALA A CA 1
ATOM 1204 C C . ALA A 1 170 ? -1.850 4.342 -15.365 1.00 96.56 170 ALA A C 1
ATOM 1206 O O . ALA A 1 170 ? -1.702 4.851 -16.472 1.00 96.56 170 ALA A O 1
ATOM 1207 N N . GLN A 1 171 ? -2.918 4.616 -14.605 1.00 94.00 171 GLN A N 1
ATOM 1208 C CA . GLN A 1 171 ? -3.882 5.661 -14.955 1.00 94.00 171 GLN A CA 1
ATOM 1209 C C . GLN A 1 171 ? -3.221 7.046 -14.885 1.00 94.00 171 GLN A C 1
ATOM 1211 O O . GLN A 1 171 ? -2.444 7.327 -13.971 1.00 94.00 171 GLN A O 1
ATOM 1216 N N . SER A 1 172 ? -3.603 7.951 -15.790 1.00 94.38 172 SER A N 1
ATOM 1217 C CA . SER A 1 172 ? -3.010 9.295 -15.906 1.00 94.38 172 SER A CA 1
ATOM 1218 C C . SER A 1 172 ? -3.451 10.286 -14.815 1.00 94.38 172 SER A C 1
ATOM 1220 O O . SER A 1 172 ? -3.258 11.498 -14.944 1.00 94.38 172 SER A O 1
ATOM 1222 N N . TYR A 1 173 ? -4.141 9.813 -13.779 1.00 93.75 173 TYR A N 1
ATOM 1223 C CA . TYR A 1 173 ? -4.648 10.617 -12.672 1.00 93.75 173 TYR A CA 1
ATOM 1224 C C . TYR A 1 173 ? -4.230 10.005 -11.335 1.00 93.75 173 TYR A C 1
ATOM 1226 O O . TYR A 1 173 ? -3.969 8.807 -11.231 1.00 93.75 173 TYR A O 1
ATOM 1234 N N . GLY A 1 174 ? -4.180 10.843 -10.299 1.00 94.81 174 GLY A N 1
ATOM 1235 C CA . GLY A 1 174 ? -3.762 10.410 -8.971 1.00 94.81 174 GLY A CA 1
ATOM 1236 C C . GLY A 1 174 ? -4.729 9.406 -8.352 1.00 94.81 174 GLY A C 1
ATOM 1237 O O . GLY A 1 174 ? -5.944 9.607 -8.400 1.00 94.81 174 GLY A O 1
ATOM 1238 N N . ALA A 1 175 ? -4.181 8.358 -7.743 1.00 97.12 175 ALA A N 1
ATOM 1239 C CA . ALA A 1 175 ? -4.934 7.325 -7.037 1.00 97.12 175 ALA A CA 1
ATOM 1240 C C . ALA A 1 175 ? -4.342 7.066 -5.646 1.00 97.12 175 ALA A C 1
ATOM 1242 O O . ALA A 1 175 ? -3.215 7.456 -5.347 1.00 97.12 175 ALA A O 1
ATOM 1243 N N . THR A 1 176 ? -5.106 6.399 -4.790 1.00 98.50 176 THR A N 1
ATOM 1244 C CA . THR A 1 176 ? -4.625 5.837 -3.529 1.00 98.50 176 THR A CA 1
ATOM 1245 C C . THR A 1 176 ? -4.458 4.330 -3.688 1.00 98.50 176 THR A C 1
ATOM 1247 O O . THR A 1 176 ? -5.423 3.640 -4.014 1.00 98.50 176 THR A O 1
ATOM 1250 N N . ALA A 1 177 ? -3.256 3.795 -3.476 1.00 98.62 177 ALA A N 1
ATOM 1251 C CA . ALA A 1 177 ? -3.039 2.362 -3.673 1.00 98.62 177 ALA A CA 1
ATOM 1252 C C . ALA A 1 177 ? -3.768 1.536 -2.603 1.00 98.62 177 ALA A C 1
ATOM 1254 O O . ALA A 1 177 ? -4.532 0.631 -2.935 1.00 98.62 177 ALA A O 1
ATOM 1255 N N . ILE A 1 178 ? -3.586 1.895 -1.328 1.00 98.88 178 ILE A N 1
ATOM 1256 C CA . ILE A 1 178 ? -4.287 1.281 -0.194 1.00 98.88 178 ILE A CA 1
ATOM 1257 C C . ILE A 1 178 ? -4.883 2.376 0.693 1.00 98.88 178 ILE A C 1
ATOM 1259 O O . ILE A 1 178 ? -4.171 3.302 1.083 1.00 98.88 178 ILE A O 1
ATOM 1263 N N . ALA A 1 179 ? -6.170 2.276 1.030 1.00 98.75 179 ALA A N 1
ATOM 1264 C CA . ALA A 1 179 ? -6.855 3.219 1.913 1.00 98.75 179 ALA A CA 1
ATOM 1265 C C . ALA A 1 179 ? -7.603 2.519 3.057 1.00 98.75 179 ALA A C 1
ATOM 1267 O O . ALA A 1 179 ? -8.437 1.650 2.818 1.00 98.75 179 ALA A O 1
ATOM 1268 N N . ALA A 1 180 ? -7.342 2.956 4.290 1.00 98.50 180 ALA A N 1
ATOM 1269 C CA . ALA A 1 180 ? -7.999 2.486 5.507 1.00 98.50 180 ALA A CA 1
ATOM 1270 C C . ALA A 1 180 ? -8.189 3.654 6.511 1.00 98.50 180 ALA A C 1
ATOM 1272 O O . ALA A 1 180 ? -7.265 3.985 7.248 1.00 98.50 180 ALA A O 1
ATOM 1273 N N . PRO A 1 181 ? -9.345 4.331 6.583 1.00 98.44 181 PRO A N 1
ATOM 1274 C CA . PRO A 1 181 ? -10.550 4.014 5.863 1.00 98.44 181 PRO A CA 1
ATOM 1275 C C . PRO A 1 181 ? -10.518 4.573 4.438 1.00 98.44 181 PRO A C 1
ATOM 1277 O O . PRO A 1 181 ? -9.971 5.657 4.180 1.00 98.44 181 PRO A O 1
ATOM 1280 N N . ASP A 1 182 ? -11.162 3.880 3.509 1.00 97.25 182 ASP A N 1
ATOM 1281 C CA . ASP A 1 182 ? -11.392 4.373 2.152 1.00 97.25 182 ASP A CA 1
ATOM 1282 C C . ASP A 1 182 ? -12.595 5.338 2.069 1.00 97.25 182 ASP A C 1
ATOM 1284 O O . ASP A 1 182 ? -12.610 6.234 1.220 1.00 97.25 182 ASP A O 1
ATOM 1288 N N . ARG A 1 183 ? -13.547 5.235 3.007 1.00 95.81 183 ARG A N 1
ATOM 1289 C CA . ARG A 1 183 ? -14.720 6.115 3.151 1.00 95.81 183 ARG A CA 1
ATOM 1290 C C . ARG A 1 183 ? -15.091 6.389 4.612 1.00 95.81 183 ARG A C 1
ATOM 1292 O O . ARG A 1 183 ? -14.619 5.732 5.529 1.00 95.81 183 ARG A O 1
ATOM 1299 N N . GLY A 1 184 ? -15.936 7.393 4.840 1.00 95.62 184 GLY A N 1
ATOM 1300 C CA . GLY A 1 184 ? -16.432 7.709 6.185 1.00 95.62 184 GLY A CA 1
ATOM 1301 C C . GLY A 1 184 ? -17.427 6.667 6.704 1.00 95.62 184 GLY A C 1
ATOM 1302 O O . GLY A 1 184 ? -18.157 6.074 5.912 1.00 95.62 184 GLY A O 1
ATOM 1303 N N . LEU A 1 185 ? -17.478 6.492 8.026 1.00 95.75 185 LEU A N 1
ATOM 1304 C CA . LEU A 1 185 ? -18.434 5.597 8.678 1.00 95.75 185 LEU A CA 1
ATOM 1305 C C . LEU A 1 185 ? -19.853 6.171 8.745 1.00 95.75 185 LEU A C 1
ATOM 1307 O O . LEU A 1 185 ? -20.057 7.381 8.894 1.00 95.75 185 LEU A O 1
ATOM 1311 N N . GLY A 1 186 ? -20.828 5.269 8.694 1.00 95.62 186 GLY A N 1
ATOM 1312 C CA . GLY A 1 186 ? -22.225 5.495 9.022 1.00 95.62 186 GLY A CA 1
ATOM 1313 C C . GLY A 1 186 ? -22.526 5.368 10.518 1.00 95.62 186 GLY A C 1
ATOM 1314 O O . GLY A 1 186 ? -21.670 5.128 11.367 1.00 95.62 186 GLY A O 1
ATOM 1315 N N . THR A 1 187 ? -23.797 5.570 10.870 1.00 96.81 187 THR A N 1
ATOM 1316 C CA . THR A 1 187 ? -24.249 5.429 12.261 1.00 96.81 187 THR A CA 1
ATOM 1317 C C . THR A 1 187 ? -24.325 3.957 12.649 1.00 96.81 187 THR A C 1
ATOM 1319 O O . THR A 1 187 ? -25.151 3.226 12.111 1.00 96.81 187 THR A O 1
ATOM 1322 N N . GLY A 1 188 ? -23.548 3.567 13.659 1.00 96.56 188 GLY A N 1
ATOM 1323 C CA . GLY A 1 188 ? -23.555 2.212 14.211 1.00 96.56 188 GLY A CA 1
ATOM 1324 C C . GLY A 1 188 ? -22.547 1.266 13.565 1.00 96.56 188 GLY A C 1
ATOM 1325 O O . GLY A 1 188 ? -22.408 0.155 14.070 1.00 96.56 188 GLY A O 1
ATOM 1326 N N . ASP A 1 189 ? -21.842 1.707 12.521 1.00 98.12 189 ASP A N 1
ATOM 1327 C CA . ASP A 1 189 ? -20.705 0.968 11.977 1.00 98.12 189 ASP A CA 1
ATOM 1328 C C . ASP A 1 189 ? -19.637 0.785 13.048 1.00 98.12 189 ASP A C 1
ATOM 1330 O O . ASP A 1 189 ? -19.464 1.631 13.932 1.00 98.12 189 ASP A O 1
ATOM 1334 N N . ILE A 1 190 ? -18.923 -0.331 12.971 1.00 97.69 190 ILE A N 1
ATOM 1335 C CA . ILE A 1 190 ? -17.821 -0.575 13.891 1.00 97.69 190 ILE A CA 1
ATOM 1336 C C . ILE A 1 190 ? -16.658 0.379 13.594 1.00 97.69 190 ILE A C 1
ATOM 1338 O O . ILE A 1 190 ? -16.321 0.623 12.435 1.00 97.69 190 ILE A O 1
ATOM 1342 N N . ASP A 1 191 ? -16.016 0.892 14.641 1.00 96.25 191 ASP A N 1
ATOM 1343 C CA . ASP A 1 191 ? -14.801 1.689 14.486 1.00 96.25 191 ASP A CA 1
ATOM 1344 C C . ASP A 1 191 ? -13.698 0.835 13.846 1.00 96.25 191 ASP A C 1
ATOM 1346 O O . ASP A 1 191 ? -13.498 -0.327 14.215 1.00 96.25 191 ASP A O 1
ATOM 1350 N N . GLN A 1 192 ? -12.971 1.421 12.895 1.00 97.06 192 GLN A N 1
ATOM 1351 C CA . GLN A 1 192 ? -11.729 0.840 12.391 1.00 97.06 192 GLN A CA 1
ATOM 1352 C C . GLN A 1 192 ? -10.685 0.836 13.512 1.00 97.06 192 GLN A C 1
ATOM 1354 O O . GLN A 1 192 ? -10.555 1.841 14.197 1.00 97.06 192 GLN A O 1
ATOM 1359 N N . ASP A 1 193 ? -9.960 -0.265 13.701 1.00 98.31 193 ASP A N 1
ATOM 1360 C CA . ASP A 1 193 ? -8.982 -0.412 14.788 1.00 98.31 193 ASP A CA 1
ATOM 1361 C C . ASP A 1 193 ? -7.983 -1.532 14.468 1.00 98.31 193 ASP A C 1
ATOM 1363 O O . ASP A 1 193 ? -8.357 -2.527 13.840 1.00 98.31 193 ASP A O 1
ATOM 1367 N N . ASN A 1 194 ? -6.724 -1.407 14.897 1.00 98.50 194 ASN A N 1
ATOM 1368 C CA . ASN A 1 194 ? -5.703 -2.451 14.732 1.00 98.50 194 ASN A CA 1
ATOM 1369 C C . ASN A 1 194 ? -5.602 -2.986 13.284 1.00 98.50 194 ASN A C 1
ATOM 1371 O O . ASN A 1 194 ? -5.747 -4.177 13.005 1.00 98.50 194 ASN A O 1
ATOM 1375 N N . VAL A 1 195 ? -5.435 -2.069 12.331 1.00 98.75 195 VAL A N 1
ATOM 1376 C CA . VAL A 1 195 ? -5.217 -2.404 10.912 1.00 98.75 195 VAL A CA 1
ATOM 1377 C C . VAL A 1 195 ? -3.723 -2.531 10.637 1.00 98.75 195 VAL A C 1
ATOM 1379 O O . VAL A 1 195 ? -2.957 -1.627 10.974 1.00 98.75 195 VAL A O 1
ATOM 1382 N N . VAL A 1 196 ? -3.332 -3.620 9.975 1.00 98.88 196 VAL A N 1
ATOM 1383 C CA . VAL A 1 196 ? -1.955 -3.907 9.562 1.00 98.88 196 VAL A CA 1
ATOM 1384 C C . VAL A 1 196 ? -1.856 -3.870 8.040 1.00 98.88 196 VAL A C 1
ATOM 1386 O O . VAL A 1 196 ? -2.549 -4.612 7.346 1.00 98.88 196 VAL A O 1
ATOM 1389 N N . ILE A 1 197 ? -0.961 -3.038 7.512 1.00 98.94 197 ILE A N 1
ATOM 1390 C CA . ILE A 1 197 ? -0.646 -2.963 6.081 1.00 98.94 197 ILE A CA 1
ATOM 1391 C C . ILE A 1 197 ? 0.837 -3.284 5.907 1.00 98.94 197 ILE A C 1
ATOM 1393 O O . ILE A 1 197 ? 1.693 -2.488 6.302 1.00 98.94 197 ILE A O 1
ATOM 1397 N N . ARG A 1 198 ? 1.164 -4.448 5.336 1.00 98.88 198 ARG A N 1
ATOM 1398 C CA . ARG A 1 198 ? 2.561 -4.894 5.258 1.00 98.88 198 ARG A CA 1
ATOM 1399 C C . ARG A 1 198 ? 2.939 -5.646 3.999 1.00 98.88 198 ARG A C 1
ATOM 1401 O O . ARG A 1 198 ? 2.094 -6.303 3.414 1.00 98.88 198 ARG A O 1
ATOM 1408 N N . ASN A 1 199 ? 4.211 -5.606 3.610 1.00 98.88 199 ASN A N 1
ATOM 1409 C CA . ASN A 1 199 ? 4.724 -6.415 2.496 1.00 98.88 199 ASN A CA 1
ATOM 1410 C C . ASN A 1 199 ? 3.928 -6.241 1.194 1.00 98.88 199 ASN A C 1
ATOM 1412 O O . ASN A 1 199 ? 3.761 -7.190 0.450 1.00 98.88 199 ASN A O 1
ATOM 1416 N N . ASN A 1 200 ? 3.389 -5.058 0.896 1.00 98.94 200 ASN A N 1
ATOM 1417 C CA . ASN A 1 200 ? 2.766 -4.805 -0.406 1.00 98.94 200 ASN A CA 1
ATOM 1418 C C . ASN A 1 200 ? 3.801 -4.196 -1.362 1.00 98.94 200 ASN A C 1
ATOM 1420 O O . ASN A 1 200 ? 4.576 -3.329 -0.951 1.00 98.94 200 ASN A O 1
ATOM 1424 N N . SER A 1 201 ? 3.798 -4.625 -2.627 1.00 98.88 201 SER A N 1
ATOM 1425 C CA . SER A 1 201 ? 4.569 -3.990 -3.704 1.00 98.88 201 SER A CA 1
ATOM 1426 C C . SER A 1 201 ? 3.648 -3.080 -4.508 1.00 98.88 201 SER A C 1
ATOM 1428 O O . SER A 1 201 ? 2.622 -3.526 -5.020 1.00 98.88 201 SER A O 1
ATOM 1430 N N . ILE A 1 202 ? 3.999 -1.802 -4.613 1.00 98.88 202 ILE A N 1
ATOM 1431 C CA . ILE A 1 202 ? 3.127 -0.757 -5.146 1.00 98.88 202 ILE A CA 1
ATOM 1432 C C . ILE A 1 202 ? 3.871 0.044 -6.211 1.00 98.88 202 ILE A C 1
ATOM 1434 O O . ILE A 1 202 ? 4.907 0.649 -5.941 1.00 98.88 202 ILE A O 1
ATOM 1438 N N . PHE A 1 203 ? 3.292 0.116 -7.405 1.00 98.44 203 PHE A N 1
ATOM 1439 C CA . PHE A 1 203 ? 3.726 1.006 -8.471 1.00 98.44 203 PHE A CA 1
ATOM 1440 C C . PHE A 1 203 ? 2.607 1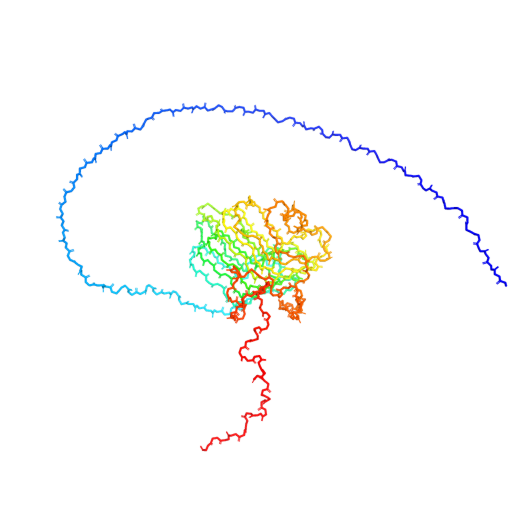.970 -8.867 1.00 98.44 203 PHE A C 1
ATOM 1442 O O . PHE A 1 203 ? 1.551 1.552 -9.345 1.00 98.44 203 PHE A O 1
ATOM 1449 N N . LEU A 1 204 ? 2.849 3.272 -8.703 1.00 98.00 204 LEU A N 1
ATOM 1450 C CA . LEU A 1 204 ? 1.971 4.332 -9.202 1.00 98.00 204 LEU A CA 1
ATOM 1451 C C . LEU A 1 204 ? 2.666 5.059 -10.356 1.00 98.00 204 LEU A C 1
ATOM 1453 O O . LEU A 1 204 ? 3.716 5.667 -10.174 1.00 98.00 204 LEU A O 1
ATOM 1457 N N . GLY A 1 205 ? 2.075 5.010 -11.542 1.00 96.00 205 GLY A N 1
ATOM 1458 C CA . GLY A 1 205 ? 2.562 5.639 -12.762 1.00 96.00 205 GLY A CA 1
ATOM 1459 C C . GLY A 1 205 ? 2.577 7.170 -12.708 1.00 96.00 205 GLY A C 1
ATOM 1460 O O . GLY A 1 205 ? 2.780 7.798 -11.667 1.00 96.00 205 GLY A O 1
ATOM 1461 N N . ASP A 1 206 ? 2.360 7.797 -13.856 1.00 93.69 206 ASP A N 1
ATOM 1462 C CA . ASP A 1 206 ? 2.510 9.242 -14.026 1.00 93.69 206 ASP A CA 1
ATOM 1463 C C . ASP A 1 206 ? 1.446 10.077 -13.285 1.00 93.69 206 ASP A C 1
ATOM 1465 O O . ASP A 1 206 ? 1.733 11.205 -12.871 1.00 93.69 206 ASP A O 1
ATOM 1469 N N . GLY A 1 207 ? 0.258 9.518 -13.036 1.00 91.81 207 GLY A N 1
ATOM 1470 C CA . GLY A 1 207 ? -0.849 10.184 -12.343 1.00 91.81 207 GLY A CA 1
ATOM 1471 C C . GLY A 1 207 ? -0.571 10.605 -10.891 1.00 91.81 207 GLY A C 1
ATOM 1472 O O . GLY A 1 207 ? -1.187 11.557 -10.403 1.00 91.81 207 GLY A O 1
ATOM 1473 N N . GLY A 1 208 ? 0.373 9.952 -10.203 1.00 92.12 208 GLY A N 1
ATOM 1474 C CA . GLY A 1 208 ? 0.738 10.243 -8.808 1.00 92.12 208 GLY A CA 1
ATOM 1475 C C . GLY A 1 208 ? -0.300 9.772 -7.783 1.00 92.12 208 GLY A C 1
ATOM 1476 O O . GLY A 1 208 ? -0.966 8.756 -7.982 1.00 92.12 208 GLY A O 1
ATOM 1477 N N . GLY A 1 209 ? -0.441 10.513 -6.677 1.00 96.62 209 GLY A N 1
ATOM 1478 C CA . GLY A 1 209 ? -1.412 10.238 -5.611 1.00 96.62 209 GLY A CA 1
ATOM 1479 C C . GLY A 1 209 ? -0.773 9.791 -4.295 1.00 96.62 209 GLY A C 1
ATOM 1480 O O . GLY A 1 209 ? 0.267 10.311 -3.907 1.00 96.62 209 GLY A O 1
ATOM 1481 N N . THR A 1 210 ? -1.399 8.850 -3.594 1.00 98.56 210 THR A N 1
ATOM 1482 C CA . THR A 1 210 ? -0.935 8.371 -2.287 1.00 98.56 210 THR A CA 1
ATOM 1483 C C . THR A 1 210 ? -0.619 6.883 -2.355 1.00 98.56 210 THR A C 1
ATOM 1485 O O . THR A 1 210 ? -1.440 6.096 -2.821 1.00 98.56 210 THR A O 1
ATOM 1488 N N . GLY A 1 211 ? 0.544 6.471 -1.850 1.00 98.69 211 GLY A N 1
ATOM 1489 C CA . GLY A 1 211 ? 0.850 5.050 -1.680 1.00 98.69 211 GLY A CA 1
ATOM 1490 C C . GLY A 1 211 ? -0.124 4.397 -0.697 1.00 98.69 211 GLY A C 1
ATOM 1491 O O . GLY A 1 211 ? -1.039 3.677 -1.093 1.00 98.69 211 GLY A O 1
ATOM 1492 N N . ILE A 1 212 ? 0.035 4.688 0.592 1.00 98.88 212 ILE A N 1
ATOM 1493 C CA . ILE A 1 212 ? -0.793 4.110 1.657 1.00 98.88 212 ILE A CA 1
ATOM 1494 C C . ILE A 1 212 ? -1.421 5.221 2.501 1.00 98.88 212 ILE A C 1
ATOM 1496 O O . ILE A 1 212 ? -0.730 6.064 3.069 1.00 98.88 212 ILE A O 1
ATOM 1500 N N . LYS A 1 213 ? -2.746 5.205 2.625 1.00 98.81 213 LYS A N 1
ATOM 1501 C CA . LYS A 1 213 ? -3.495 6.026 3.579 1.00 98.81 213 LYS A CA 1
ATOM 1502 C C . LYS A 1 213 ? -3.991 5.136 4.715 1.00 98.81 213 LYS A C 1
ATOM 1504 O O . LYS A 1 213 ? -4.756 4.205 4.464 1.00 98.81 213 LYS A O 1
ATOM 1509 N N . LEU A 1 214 ? -3.631 5.472 5.949 1.00 98.62 214 LEU A N 1
ATOM 1510 C CA . LEU A 1 214 ? -4.115 4.795 7.151 1.00 98.62 214 LEU A CA 1
ATOM 1511 C C . LEU A 1 214 ? -4.483 5.823 8.228 1.00 98.62 214 LEU A C 1
ATOM 1513 O O . LEU A 1 214 ? -3.717 6.752 8.454 1.00 98.62 214 LEU A O 1
ATOM 1517 N N . GLY A 1 215 ? -5.637 5.674 8.878 1.00 96.75 215 GLY A N 1
ATOM 1518 C CA . GLY A 1 215 ? -6.041 6.517 10.005 1.00 96.75 215 GLY A CA 1
ATOM 1519 C C . GLY A 1 215 ? -7.555 6.684 10.150 1.00 96.75 215 GLY A C 1
ATOM 1520 O O . GLY A 1 215 ? -8.290 5.706 10.168 1.00 96.75 215 GLY A O 1
ATOM 1521 N N . GLY A 1 216 ? -8.036 7.918 10.291 1.00 95.06 216 GLY A N 1
ATOM 1522 C CA . GLY A 1 216 ? -9.441 8.305 10.458 1.00 95.06 216 GLY A CA 1
ATOM 1523 C C . GLY A 1 216 ? -10.018 8.029 11.848 1.00 95.06 216 GLY A C 1
ATOM 1524 O O . GLY A 1 216 ? -10.672 8.898 12.423 1.00 95.06 216 GLY A O 1
ATOM 1525 N N . GLN A 1 217 ? -9.765 6.840 12.388 1.00 95.25 217 GLN A N 1
ATOM 1526 C CA . GLN A 1 217 ? -10.202 6.370 13.704 1.00 95.25 217 GLN A CA 1
ATOM 1527 C C . GLN A 1 217 ? -9.424 5.107 14.092 1.00 95.25 217 GLN A C 1
ATOM 1529 O O . GLN A 1 217 ? -8.854 4.465 13.211 1.00 95.25 217 GLN A O 1
ATOM 1534 N N . GLY A 1 218 ? -9.493 4.737 15.370 1.00 96.75 218 GLY A N 1
ATOM 1535 C CA . GLY A 1 218 ? -8.811 3.560 15.904 1.00 96.75 218 GLY A CA 1
ATOM 1536 C C . GLY A 1 218 ? -7.442 3.864 16.482 1.00 96.75 218 GLY A C 1
ATOM 1537 O O . GLY A 1 218 ? -6.973 5.001 16.453 1.00 96.75 218 GLY A O 1
ATOM 1538 N N . ASP A 1 219 ? -6.826 2.820 17.017 1.00 98.31 219 ASP A N 1
ATOM 1539 C CA . ASP A 1 219 ? -5.474 2.790 17.545 1.00 98.31 219 ASP A CA 1
ATOM 1540 C C . ASP A 1 219 ? -4.750 1.515 17.046 1.00 98.31 219 ASP A C 1
ATOM 1542 O O . ASP A 1 219 ? -5.277 0.722 16.259 1.00 98.31 219 ASP A O 1
ATOM 1546 N N . GLN A 1 220 ? -3.506 1.312 17.491 1.00 98.19 220 GLN A N 1
ATOM 1547 C CA . GLN A 1 220 ? -2.700 0.109 17.220 1.00 98.19 220 GLN A CA 1
ATOM 1548 C C . GLN A 1 220 ? -2.493 -0.198 15.727 1.00 98.19 220 GLN A C 1
ATOM 1550 O O . GLN A 1 220 ? -2.325 -1.341 15.304 1.00 98.19 220 GLN A O 1
ATOM 1555 N N . HIS A 1 221 ? -2.502 0.837 14.894 1.00 98.69 221 HIS A N 1
ATOM 1556 C CA . HIS A 1 221 ? -2.277 0.706 13.463 1.00 98.69 221 HIS A CA 1
ATOM 1557 C C . HIS A 1 221 ? -0.812 0.401 13.145 1.00 98.69 221 HIS A C 1
ATOM 1559 O O . HIS A 1 221 ? 0.092 0.934 13.790 1.00 98.69 221 HIS A O 1
ATOM 1565 N N . SER A 1 222 ? -0.567 -0.422 12.124 1.00 98.81 222 SER A N 1
ATOM 1566 C CA . SER A 1 222 ? 0.790 -0.783 11.706 1.00 98.81 222 SER A CA 1
ATOM 1567 C C . SER A 1 222 ? 0.985 -0.688 10.192 1.00 98.81 222 SER A C 1
ATOM 1569 O O . SER A 1 222 ? 0.177 -1.216 9.428 1.00 98.81 222 SER A O 1
ATOM 1571 N N . VAL A 1 223 ? 2.081 -0.058 9.757 1.00 98.88 223 VAL A N 1
ATOM 1572 C CA . VAL A 1 223 ? 2.486 0.041 8.341 1.00 98.88 223 VAL A CA 1
ATOM 1573 C C . VAL A 1 223 ? 3.962 -0.286 8.193 1.00 98.88 223 VAL A C 1
ATOM 1575 O O . VAL A 1 223 ? 4.819 0.507 8.577 1.00 98.88 223 VAL A O 1
ATOM 1578 N N . LEU A 1 224 ? 4.287 -1.444 7.628 1.00 98.62 224 LEU A N 1
ATOM 1579 C CA . LEU A 1 224 ? 5.678 -1.896 7.590 1.00 98.62 224 LEU A CA 1
ATOM 1580 C C . LEU A 1 224 ? 6.031 -2.744 6.378 1.00 98.62 224 LEU A C 1
ATOM 1582 O O . LEU A 1 224 ? 5.194 -3.461 5.844 1.00 98.62 224 LEU A O 1
ATOM 1586 N N . SER A 1 225 ? 7.292 -2.702 5.959 1.00 98.81 225 SER A N 1
ATOM 1587 C CA . SER A 1 225 ? 7.798 -3.581 4.894 1.00 98.81 225 SER A CA 1
ATOM 1588 C C . SER A 1 225 ? 7.072 -3.435 3.557 1.00 98.81 225 SER A C 1
ATOM 1590 O O . SER A 1 225 ? 7.046 -4.372 2.773 1.00 98.81 225 SER A O 1
ATOM 1592 N N . ASN A 1 226 ? 6.494 -2.269 3.257 1.00 98.94 226 ASN A N 1
ATOM 1593 C CA . ASN A 1 226 ? 5.894 -1.991 1.950 1.00 98.94 226 ASN A CA 1
ATOM 1594 C C . ASN A 1 226 ? 6.921 -1.349 1.006 1.00 98.94 226 ASN A C 1
ATOM 1596 O O . ASN A 1 226 ? 7.670 -0.465 1.423 1.00 98.94 226 ASN A O 1
ATOM 1600 N N . ALA A 1 227 ? 6.924 -1.762 -0.263 1.00 98.88 227 ALA A N 1
ATOM 1601 C CA . ALA A 1 227 ? 7.767 -1.197 -1.315 1.00 98.88 227 ALA A CA 1
ATOM 1602 C C . ALA A 1 227 ? 6.901 -0.359 -2.262 1.00 98.88 227 ALA A C 1
ATOM 1604 O O . ALA A 1 227 ? 5.959 -0.870 -2.864 1.00 98.88 227 ALA A O 1
ATOM 1605 N N . ILE A 1 228 ? 7.211 0.927 -2.396 1.00 98.81 228 ILE A N 1
ATOM 1606 C CA . ILE A 1 228 ? 6.438 1.892 -3.178 1.00 98.81 228 ILE A CA 1
ATOM 1607 C C . ILE A 1 228 ? 7.366 2.558 -4.188 1.00 98.81 228 ILE A C 1
ATOM 1609 O O . ILE A 1 228 ? 8.418 3.083 -3.833 1.00 98.81 228 ILE A O 1
ATOM 1613 N N . HIS A 1 229 ? 6.959 2.594 -5.450 1.00 98.38 229 HIS A N 1
ATOM 1614 C CA . HIS A 1 229 ? 7.634 3.361 -6.489 1.00 98.38 229 HIS A CA 1
ATOM 1615 C C . HIS A 1 229 ? 6.601 4.195 -7.243 1.00 98.38 229 HIS A C 1
ATOM 1617 O O . HIS A 1 229 ? 5.553 3.691 -7.650 1.00 98.38 229 HIS A O 1
ATOM 1623 N N . THR A 1 230 ? 6.895 5.477 -7.452 1.00 97.94 230 THR A N 1
ATOM 1624 C CA . THR A 1 230 ? 6.186 6.286 -8.437 1.00 97.94 230 THR A CA 1
ATOM 1625 C C . THR A 1 230 ? 7.089 6.911 -9.488 1.00 97.94 230 THR A C 1
ATOM 1627 O O . THR A 1 230 ? 8.190 7.376 -9.202 1.00 97.94 230 THR A O 1
ATOM 1630 N N . THR A 1 231 ? 6.580 6.975 -10.717 1.00 96.81 231 THR A N 1
ATOM 1631 C CA . THR A 1 231 ? 7.197 7.727 -11.823 1.00 96.81 231 THR A CA 1
ATOM 1632 C C . THR A 1 231 ? 6.534 9.085 -12.050 1.00 96.81 231 THR A C 1
ATOM 1634 O O . THR A 1 231 ? 6.925 9.820 -12.957 1.00 96.81 231 THR A O 1
ATOM 1637 N N . SER A 1 232 ? 5.550 9.448 -11.221 1.00 95.25 232 SER A N 1
ATOM 1638 C CA . SER A 1 232 ? 4.827 10.708 -11.340 1.00 95.25 232 SER A CA 1
ATOM 1639 C C . SER A 1 232 ? 5.744 11.917 -11.228 1.00 95.25 232 SER A C 1
ATOM 1641 O O . SER A 1 232 ? 6.652 11.960 -10.401 1.00 95.25 232 SER A O 1
ATOM 1643 N N . ALA A 1 233 ? 5.446 12.933 -12.036 1.00 95.75 233 ALA A N 1
ATOM 1644 C CA . ALA A 1 233 ? 5.994 14.275 -11.884 1.00 95.75 233 ALA A CA 1
ATOM 1645 C C . ALA A 1 233 ? 5.087 15.200 -11.053 1.00 95.75 233 ALA A C 1
ATOM 1647 O O . ALA A 1 233 ? 5.327 16.407 -10.978 1.00 95.75 233 ALA A O 1
ATOM 1648 N N . SER A 1 234 ? 4.019 14.660 -10.457 1.00 92.88 234 SER A N 1
ATOM 1649 C CA . SER A 1 234 ? 3.104 15.431 -9.625 1.00 92.88 234 SER A CA 1
ATOM 1650 C C . SER A 1 234 ? 3.777 15.857 -8.325 1.00 92.88 234 SER A C 1
ATOM 1652 O O . SER A 1 234 ? 4.362 15.042 -7.617 1.00 92.88 234 SER A O 1
ATOM 1654 N N . SER A 1 235 ? 3.610 17.127 -7.960 1.00 91.62 235 SER A N 1
ATOM 1655 C CA . SER A 1 235 ? 4.029 17.642 -6.654 1.00 91.62 235 SER A CA 1
ATOM 1656 C C . SER A 1 235 ? 3.076 17.277 -5.516 1.00 91.62 235 SER A C 1
ATOM 1658 O O . SER A 1 235 ? 3.255 17.747 -4.401 1.00 91.62 235 SER A O 1
ATOM 1660 N N . SER A 1 236 ? 2.010 16.528 -5.805 1.00 91.00 236 SER A N 1
ATOM 1661 C CA . SER A 1 236 ? 1.013 16.092 -4.824 1.00 91.00 236 SER A CA 1
ATOM 1662 C C . SER A 1 236 ? 1.152 14.612 -4.465 1.00 91.00 236 SER A C 1
ATOM 1664 O O . SER A 1 236 ? 0.182 14.022 -3.996 1.00 91.00 236 SER A O 1
ATOM 1666 N N . PHE A 1 237 ? 2.286 13.983 -4.792 1.00 97.62 237 PHE A N 1
ATOM 1667 C CA . PHE A 1 237 ? 2.532 12.604 -4.396 1.00 97.62 237 PHE A CA 1
ATOM 1668 C C . PHE A 1 237 ? 2.990 12.535 -2.939 1.00 97.62 237 PHE A C 1
ATOM 1670 O O . PHE A 1 237 ? 3.826 13.324 -2.504 1.00 97.62 237 PHE A O 1
ATOM 1677 N N . ASN A 1 238 ? 2.496 11.546 -2.208 1.00 98.19 238 ASN A N 1
ATOM 1678 C CA . ASN A 1 238 ? 2.975 11.224 -0.875 1.00 98.19 238 ASN A CA 1
ATOM 1679 C C . ASN A 1 238 ? 3.051 9.703 -0.705 1.00 98.19 238 ASN A C 1
ATOM 1681 O O . ASN A 1 238 ? 2.154 8.971 -1.133 1.00 98.19 238 ASN A O 1
ATOM 1685 N N . CYS A 1 239 ? 4.114 9.209 -0.069 1.00 98.62 239 CYS A N 1
ATOM 1686 C CA . CYS A 1 239 ? 4.247 7.772 0.190 1.00 98.62 239 CYS A CA 1
ATOM 1687 C C . CYS A 1 239 ? 3.143 7.305 1.139 1.00 98.62 239 CYS A C 1
ATOM 1689 O O . CYS A 1 239 ? 2.462 6.308 0.884 1.00 98.62 239 CYS A O 1
ATOM 1691 N N . PHE A 1 240 ? 2.926 8.093 2.191 1.00 98.81 240 PHE A N 1
ATOM 1692 C CA . PHE A 1 240 ? 1.993 7.794 3.259 1.00 98.81 240 PHE A CA 1
ATOM 1693 C C . PHE A 1 240 ? 1.096 8.983 3.582 1.00 98.81 240 PHE A C 1
ATOM 1695 O O . PHE A 1 240 ? 1.480 10.145 3.435 1.00 98.81 240 PHE A O 1
ATOM 1702 N N . ARG A 1 241 ? -0.111 8.697 4.062 1.00 98.62 241 ARG A N 1
ATOM 1703 C CA . ARG A 1 241 ? -0.977 9.676 4.719 1.00 98.62 241 ARG A CA 1
ATOM 1704 C C . ARG A 1 241 ? -1.508 9.087 6.016 1.00 98.62 241 ARG A C 1
ATOM 1706 O O . ARG A 1 241 ? -2.257 8.112 5.982 1.00 98.62 241 ARG A O 1
ATOM 1713 N N . PHE A 1 242 ? -1.158 9.742 7.117 1.00 98.50 242 PHE A N 1
ATOM 1714 C CA . PHE A 1 242 ? -1.555 9.386 8.475 1.00 98.50 242 PHE A CA 1
ATOM 1715 C C . PHE A 1 242 ? -2.293 10.567 9.103 1.00 98.50 242 PHE A C 1
ATOM 1717 O O . PHE A 1 242 ? -1.709 11.630 9.292 1.00 98.50 242 PHE A O 1
ATOM 1724 N N . ASP A 1 243 ? -3.584 10.417 9.392 1.00 96.56 243 ASP A N 1
ATOM 1725 C CA . ASP A 1 243 ? -4.448 11.511 9.876 1.00 96.56 243 ASP A CA 1
ATOM 1726 C C . ASP A 1 243 ? -4.959 11.309 11.315 1.00 96.56 243 ASP A C 1
ATOM 1728 O O . ASP A 1 243 ? -5.896 11.975 11.759 1.00 96.56 243 ASP A O 1
ATOM 1732 N N . LEU A 1 244 ? -4.276 10.445 12.069 1.00 98.19 244 LEU A N 1
ATOM 1733 C CA . LEU A 1 244 ? -4.448 10.247 13.510 1.00 98.19 244 LEU A CA 1
ATOM 1734 C C . LEU A 1 244 ? -3.220 10.736 14.291 1.00 98.19 244 LEU A C 1
ATOM 1736 O O . LEU A 1 244 ? -2.133 10.855 13.721 1.00 98.19 244 LEU A O 1
ATOM 1740 N N . PRO A 1 245 ? -3.351 11.000 15.605 1.00 98.25 245 PRO A N 1
ATOM 1741 C CA . PRO A 1 245 ? -2.199 11.213 16.472 1.00 98.25 245 PRO A CA 1
ATOM 1742 C C . PRO A 1 245 ? -1.213 10.038 16.409 1.00 98.25 245 PRO A C 1
ATOM 1744 O O . PRO A 1 245 ? -1.621 8.886 16.338 1.00 98.25 245 PRO A O 1
ATOM 1747 N N . LEU A 1 246 ? 0.090 10.314 16.529 1.00 98.12 246 LEU A N 1
ATOM 1748 C CA . LEU A 1 246 ? 1.141 9.287 16.434 1.00 98.12 246 LEU A CA 1
ATOM 1749 C C . LEU A 1 246 ? 0.992 8.127 17.435 1.00 98.12 246 LEU A C 1
ATOM 1751 O O . LEU A 1 246 ? 1.455 7.031 17.160 1.00 98.12 246 LEU A O 1
ATOM 1755 N N . VAL A 1 247 ? 0.333 8.355 18.577 1.00 98.25 247 VAL A N 1
ATOM 1756 C CA . VAL A 1 247 ? 0.060 7.319 19.594 1.00 98.25 247 VAL A CA 1
ATOM 1757 C C . VAL A 1 247 ? -0.933 6.247 19.123 1.00 98.25 247 VAL A C 1
ATOM 1759 O O . VAL A 1 247 ? -0.994 5.181 19.721 1.00 98.25 247 VAL A O 1
ATOM 1762 N N . SER A 1 248 ? -1.690 6.514 18.057 1.00 98.56 248 SER A N 1
ATOM 1763 C CA . SER A 1 248 ? -2.620 5.555 17.452 1.00 98.56 248 SER A CA 1
ATOM 1764 C C . SER A 1 248 ? -1.924 4.556 16.520 1.00 98.56 248 SER A C 1
ATOM 1766 O O . SER A 1 248 ? -2.580 3.672 15.972 1.00 98.56 248 SER A O 1
ATOM 1768 N N . TYR A 1 249 ? -0.607 4.677 16.332 1.00 98.62 249 TYR A N 1
ATOM 1769 C CA . TYR A 1 249 ? 0.192 3.763 15.523 1.00 98.62 249 TYR A CA 1
ATOM 1770 C C . TYR A 1 249 ? 1.159 2.993 16.419 1.00 98.62 249 TYR A C 1
ATOM 1772 O O . TYR A 1 249 ? 1.923 3.589 17.177 1.00 98.62 249 TYR A O 1
ATOM 1780 N N . ASP A 1 250 ? 1.141 1.669 16.304 1.00 98.50 250 ASP A N 1
ATOM 1781 C CA . ASP A 1 250 ? 2.059 0.789 17.026 1.00 98.50 250 ASP A CA 1
ATOM 1782 C C . ASP A 1 250 ? 3.416 0.724 16.326 1.00 98.50 250 ASP A C 1
ATOM 1784 O O . ASP A 1 250 ? 4.464 0.691 16.974 1.00 98.50 250 ASP A O 1
ATOM 1788 N N . THR A 1 251 ? 3.425 0.673 14.992 1.00 98.50 251 THR A N 1
ATOM 1789 C CA . THR A 1 251 ? 4.660 0.559 14.208 1.00 98.50 251 THR A CA 1
ATOM 1790 C C . THR A 1 251 ? 4.496 1.165 12.823 1.00 98.50 251 THR A C 1
ATOM 1792 O O . THR A 1 251 ? 3.583 0.818 12.077 1.00 98.50 251 THR A O 1
ATOM 1795 N N . ILE A 1 252 ? 5.433 2.029 12.449 1.00 98.75 252 ILE A N 1
ATOM 1796 C CA . ILE A 1 252 ? 5.631 2.473 11.071 1.00 98.75 252 ILE A CA 1
ATOM 1797 C C . ILE A 1 252 ? 7.131 2.351 10.810 1.00 98.75 252 ILE A C 1
ATOM 1799 O O . ILE A 1 252 ? 7.900 3.104 11.408 1.00 98.75 252 ILE A O 1
ATOM 1803 N N . ASP A 1 253 ? 7.569 1.337 10.061 1.00 98.81 253 ASP A N 1
ATOM 1804 C CA . ASP A 1 253 ? 9.004 1.105 9.835 1.00 98.81 253 ASP A CA 1
ATOM 1805 C C . ASP A 1 253 ? 9.307 0.146 8.672 1.00 98.81 253 ASP A C 1
ATOM 1807 O O . ASP A 1 253 ? 8.429 -0.577 8.204 1.00 98.81 253 ASP A O 1
ATOM 1811 N N . HIS A 1 254 ? 10.573 0.085 8.247 1.00 98.81 254 HIS A N 1
ATOM 1812 C CA . HIS A 1 254 ? 11.069 -0.804 7.183 1.00 98.81 254 HIS A CA 1
ATOM 1813 C C . HIS A 1 254 ? 10.325 -0.638 5.849 1.00 98.81 254 HIS A C 1
ATOM 1815 O O . HIS A 1 254 ? 10.175 -1.588 5.090 1.00 98.81 254 HIS A O 1
ATOM 1821 N N . ASN A 1 255 ? 9.799 0.545 5.553 1.00 98.88 255 ASN A N 1
ATOM 1822 C CA . ASN A 1 255 ? 9.166 0.816 4.269 1.00 98.88 255 ASN A CA 1
ATOM 1823 C C . ASN A 1 255 ? 10.190 1.389 3.283 1.00 98.88 255 ASN A C 1
ATOM 1825 O O . ASN A 1 255 ? 11.112 2.108 3.672 1.00 98.88 255 ASN A O 1
ATOM 1829 N N . ILE A 1 256 ? 9.995 1.130 1.993 1.00 98.81 256 ILE A N 1
ATOM 1830 C CA . ILE A 1 256 ? 10.764 1.768 0.924 1.00 98.81 256 ILE A CA 1
ATOM 1831 C C . ILE A 1 256 ? 9.811 2.569 0.056 1.00 98.81 256 ILE A C 1
ATOM 1833 O O . ILE A 1 256 ? 8.804 2.040 -0.411 1.00 98.81 256 ILE A O 1
ATOM 1837 N N . CYS A 1 257 ? 10.125 3.840 -0.177 1.00 98.75 257 CYS A N 1
ATOM 1838 C CA . CYS A 1 257 ? 9.356 4.669 -1.094 1.00 98.75 257 CYS A CA 1
ATOM 1839 C C . CYS A 1 257 ? 10.252 5.512 -1.998 1.00 98.75 257 CYS A C 1
ATOM 1841 O O . CYS A 1 257 ? 10.957 6.409 -1.537 1.00 98.75 257 CYS A O 1
ATOM 1843 N N . HIS A 1 258 ? 10.163 5.264 -3.301 1.00 98.31 258 HIS A N 1
ATOM 1844 C CA . HIS A 1 258 ? 10.937 5.959 -4.315 1.00 98.31 258 HIS A CA 1
ATOM 1845 C C . HIS A 1 258 ? 10.049 6.833 -5.198 1.00 98.31 258 HIS A C 1
ATOM 1847 O O . HIS A 1 258 ? 9.170 6.342 -5.907 1.00 98.31 258 HIS A O 1
ATOM 1853 N N . ALA A 1 259 ? 10.296 8.142 -5.171 1.00 97.69 259 ALA A N 1
ATOM 1854 C CA . ALA A 1 259 ? 9.559 9.137 -5.949 1.00 97.69 259 ALA A CA 1
ATOM 1855 C C . ALA A 1 259 ? 10.522 10.107 -6.667 1.00 97.69 259 ALA A C 1
ATOM 1857 O O . ALA A 1 259 ? 10.494 11.314 -6.421 1.00 97.69 259 ALA A O 1
ATOM 1858 N N . PRO A 1 260 ? 11.413 9.605 -7.543 1.00 96.12 260 PRO A N 1
ATOM 1859 C CA . PRO A 1 260 ? 12.539 10.373 -8.081 1.00 96.12 260 PRO A CA 1
ATOM 1860 C C . PRO A 1 260 ? 12.105 11.541 -8.970 1.00 96.12 260 PRO A C 1
ATOM 1862 O O . PRO A 1 260 ? 12.856 12.499 -9.144 1.00 96.12 260 PRO A O 1
ATOM 1865 N N . SER A 1 261 ? 10.902 11.456 -9.542 1.00 95.12 261 SER A N 1
ATOM 1866 C CA . SER A 1 261 ? 10.394 12.424 -10.516 1.00 95.12 261 SER A CA 1
ATOM 1867 C C . SER A 1 261 ? 9.392 13.417 -9.932 1.00 95.12 261 SER A C 1
ATOM 1869 O O . SER A 1 261 ? 9.059 14.371 -10.625 1.00 95.12 261 SER A O 1
ATOM 1871 N N . ALA A 1 262 ? 8.941 13.237 -8.686 1.00 95.12 262 ALA A N 1
ATOM 1872 C CA . ALA A 1 262 ? 7.869 14.016 -8.070 1.00 95.12 262 ALA A CA 1
ATOM 1873 C C . ALA A 1 262 ? 8.446 15.173 -7.225 1.00 95.12 262 ALA A C 1
ATOM 1875 O O . ALA A 1 262 ? 8.826 14.972 -6.067 1.00 95.12 262 ALA A O 1
ATOM 1876 N N . PRO A 1 263 ? 8.554 16.404 -7.768 1.00 92.56 263 PRO A N 1
ATOM 1877 C CA . PRO A 1 263 ? 9.096 17.531 -7.023 1.00 92.56 263 PRO A CA 1
ATOM 1878 C C . PRO A 1 263 ? 8.166 17.887 -5.863 1.00 92.56 263 PRO A C 1
ATOM 1880 O O . PRO A 1 263 ? 7.039 18.320 -6.080 1.00 92.56 263 PRO A O 1
ATOM 1883 N N . GLY A 1 264 ? 8.651 17.752 -4.632 1.00 93.31 264 GLY A N 1
ATOM 1884 C CA . GLY A 1 264 ? 7.827 17.973 -3.443 1.00 93.31 264 GLY A CA 1
ATOM 1885 C C . GLY A 1 264 ? 7.032 16.746 -3.008 1.00 93.31 264 GLY A C 1
ATOM 1886 O O . GLY A 1 264 ? 6.127 16.900 -2.200 1.00 93.31 264 GLY A O 1
ATOM 1887 N N . ALA A 1 265 ? 7.376 15.554 -3.510 1.00 96.88 265 ALA A N 1
ATOM 1888 C CA . ALA A 1 265 ? 6.937 14.320 -2.881 1.00 96.88 265 ALA A CA 1
ATOM 1889 C C . ALA A 1 265 ? 7.286 14.321 -1.393 1.00 96.88 265 ALA A C 1
ATOM 1891 O O . ALA A 1 265 ? 8.421 14.624 -1.010 1.00 96.88 265 ALA A O 1
ATOM 1892 N N . GLU A 1 266 ? 6.312 13.952 -0.574 1.00 98.00 266 GLU A N 1
ATOM 1893 C CA . GLU A 1 266 ? 6.489 13.837 0.867 1.00 98.00 266 GLU A CA 1
ATOM 1894 C C . GLU A 1 266 ? 6.516 12.368 1.287 1.00 98.00 266 GLU A C 1
ATOM 1896 O O . GLU A 1 266 ? 5.837 11.515 0.708 1.00 98.00 266 GLU A O 1
ATOM 1901 N N . TRP A 1 267 ? 7.301 12.067 2.319 1.00 98.38 267 TRP A N 1
ATOM 1902 C CA . TRP A 1 267 ? 7.274 10.760 2.960 1.00 98.38 267 TRP A CA 1
ATOM 1903 C C . TRP A 1 267 ? 5.902 10.531 3.602 1.00 98.38 267 TRP A C 1
ATOM 1905 O O . TRP A 1 267 ? 5.183 9.605 3.238 1.00 98.38 267 TRP A O 1
ATOM 1915 N N . VAL A 1 268 ? 5.488 11.443 4.481 1.00 98.44 268 VAL A N 1
ATOM 1916 C CA . VAL A 1 268 ? 4.126 11.512 5.021 1.00 98.44 268 VAL A CA 1
ATOM 1917 C C . VAL A 1 268 ? 3.550 12.881 4.681 1.00 98.44 268 VAL A C 1
ATOM 1919 O O . VAL A 1 268 ? 4.224 13.889 4.891 1.00 98.44 268 VAL A O 1
ATOM 1922 N N . ASP A 1 269 ? 2.312 12.903 4.185 1.00 98.12 269 ASP A N 1
ATOM 1923 C CA . ASP A 1 269 ? 1.554 14.126 3.878 1.00 98.12 269 ASP A CA 1
ATOM 1924 C C . ASP A 1 269 ? 1.629 15.139 5.039 1.00 98.12 269 ASP A C 1
ATOM 1926 O O . ASP A 1 269 ? 1.207 14.857 6.164 1.00 98.12 269 ASP A O 1
ATOM 1930 N N . GLY A 1 270 ? 2.212 16.308 4.774 1.00 97.44 270 GLY A N 1
ATOM 1931 C CA . GLY A 1 270 ? 2.427 17.407 5.711 1.00 97.44 270 GLY A CA 1
ATOM 1932 C C . GLY A 1 270 ? 3.735 17.375 6.514 1.00 97.44 270 GLY A C 1
ATOM 1933 O O . GLY A 1 270 ? 3.949 18.281 7.325 1.00 97.44 270 GLY A O 1
ATOM 1934 N N . TYR A 1 271 ? 4.607 16.379 6.323 1.00 97.50 271 TYR A N 1
ATOM 1935 C CA . TYR A 1 271 ? 5.842 16.200 7.109 1.00 97.50 271 TYR A CA 1
ATOM 1936 C C . TYR A 1 271 ? 7.144 16.332 6.304 1.00 97.50 271 TYR A C 1
ATOM 1938 O O . TYR A 1 271 ? 8.224 16.293 6.897 1.00 97.50 271 TYR A O 1
ATOM 1946 N N . GLY A 1 272 ? 7.074 16.537 4.986 1.00 97.25 272 GLY A N 1
ATOM 1947 C CA . GLY A 1 272 ? 8.259 16.675 4.138 1.00 97.25 272 GLY A CA 1
ATOM 1948 C C . GLY A 1 272 ? 8.991 15.349 3.909 1.00 97.25 272 GLY A C 1
ATOM 1949 O O . GLY A 1 272 ? 8.376 14.345 3.558 1.00 97.25 272 GLY A O 1
ATOM 1950 N N . ASP A 1 273 ? 10.318 15.348 4.045 1.00 97.88 273 ASP A N 1
ATOM 1951 C CA . ASP A 1 273 ? 11.157 14.179 3.756 1.00 97.88 273 ASP A CA 1
ATOM 1952 C C . ASP A 1 273 ? 11.199 13.141 4.897 1.00 97.88 273 ASP A C 1
ATOM 1954 O O . ASP A 1 273 ? 10.758 13.387 6.021 1.00 97.88 273 ASP A O 1
ATOM 1958 N N . LEU A 1 274 ? 11.758 11.960 4.599 1.00 98.44 274 LEU A N 1
ATOM 1959 C CA . LEU A 1 274 ? 11.911 10.863 5.563 1.00 98.44 274 LEU A CA 1
ATOM 1960 C C . LEU A 1 274 ? 12.676 11.309 6.819 1.00 98.44 274 LEU A C 1
ATOM 1962 O O . LEU A 1 274 ? 12.259 11.008 7.931 1.00 98.44 274 LEU A O 1
ATOM 1966 N N . ALA A 1 275 ? 13.759 12.077 6.668 1.00 98.62 275 ALA A N 1
ATOM 1967 C CA . ALA A 1 275 ? 14.553 12.533 7.809 1.00 98.62 275 ALA A CA 1
ATOM 1968 C C . ALA A 1 275 ? 13.740 13.433 8.759 1.00 98.62 275 ALA A C 1
ATOM 1970 O O . ALA A 1 275 ? 13.827 13.289 9.981 1.00 98.62 275 ALA A O 1
ATOM 1971 N N . SER A 1 276 ? 12.931 14.340 8.206 1.00 98.50 276 SER A N 1
ATOM 1972 C CA . SER A 1 276 ? 12.040 15.225 8.962 1.00 98.50 276 SER A CA 1
ATOM 1973 C C . SER A 1 276 ? 10.929 14.443 9.658 1.00 98.50 276 SER A C 1
ATOM 1975 O O . SER A 1 276 ? 10.635 14.695 10.834 1.00 98.50 276 SER A O 1
ATOM 1977 N N . TRP A 1 277 ? 10.349 13.462 8.962 1.00 98.50 277 TRP A N 1
ATOM 1978 C CA . TRP A 1 277 ? 9.360 12.549 9.524 1.00 98.50 277 TRP A CA 1
ATOM 1979 C C . TRP A 1 277 ? 9.928 11.733 10.689 1.00 98.50 277 TRP A C 1
ATOM 1981 O O . TRP A 1 277 ? 9.360 11.777 11.782 1.00 98.50 277 TRP A O 1
ATOM 1991 N N . THR A 1 278 ? 11.064 11.057 10.509 1.00 98.69 278 THR A N 1
ATOM 1992 C CA . THR A 1 278 ? 11.714 10.251 11.554 1.00 98.69 278 THR A CA 1
ATOM 1993 C C . THR A 1 278 ? 12.080 11.100 12.768 1.00 98.69 278 THR A C 1
ATOM 1995 O O . THR A 1 278 ? 11.832 10.700 13.904 1.00 98.69 278 THR A O 1
ATOM 1998 N N . ALA A 1 279 ? 12.605 12.313 12.558 1.00 98.50 279 ALA A N 1
ATOM 1999 C CA . ALA A 1 279 ? 12.943 13.223 13.653 1.00 98.50 279 ALA A CA 1
ATOM 2000 C C . ALA A 1 279 ? 11.714 13.690 14.454 1.00 98.50 279 ALA A C 1
ATOM 2002 O O . ALA A 1 279 ? 11.820 13.933 15.657 1.00 98.50 279 ALA A O 1
ATOM 2003 N N . THR A 1 280 ? 10.560 13.832 13.797 1.00 98.31 280 THR A N 1
ATOM 2004 C CA . THR A 1 280 ? 9.320 14.314 14.424 1.00 98.31 280 THR A CA 1
ATOM 2005 C C . THR A 1 280 ? 8.549 13.196 15.113 1.00 98.31 280 THR A C 1
ATOM 2007 O O . THR A 1 280 ? 8.005 13.400 16.198 1.00 98.31 280 THR A O 1
ATOM 2010 N N . SER A 1 281 ? 8.475 12.030 14.473 1.00 98.38 281 SER A N 1
ATOM 2011 C CA . SER A 1 281 ? 7.614 10.932 14.901 1.00 98.38 281 SER A CA 1
ATOM 2012 C C . SER A 1 281 ? 8.321 9.889 15.762 1.00 98.38 281 SER A C 1
ATOM 2014 O O . SER A 1 281 ? 7.685 9.274 16.613 1.00 98.38 281 SER A O 1
ATOM 2016 N N . GLY A 1 282 ? 9.628 9.696 15.557 1.00 98.50 282 GLY A N 1
ATOM 2017 C CA . GLY A 1 282 ? 10.369 8.551 16.084 1.00 98.50 282 GLY A CA 1
ATOM 2018 C C . GLY A 1 282 ? 10.133 7.240 15.319 1.00 98.50 282 GLY A C 1
ATOM 2019 O O . GLY A 1 282 ? 10.705 6.225 15.707 1.00 98.50 282 GLY A O 1
ATOM 2020 N N . PHE A 1 283 ? 9.323 7.255 14.256 1.00 98.62 283 PHE A N 1
ATOM 2021 C CA . PHE A 1 283 ? 9.070 6.119 13.369 1.00 98.62 283 PHE A CA 1
ATOM 2022 C C . PHE A 1 283 ? 10.015 6.099 12.157 1.00 98.62 283 PHE A C 1
ATOM 2024 O O . PHE A 1 283 ? 10.772 7.044 11.927 1.00 98.62 283 PHE A O 1
ATOM 2031 N N . ASP A 1 284 ? 9.948 5.021 11.369 1.00 98.56 284 ASP A N 1
ATOM 2032 C CA . ASP A 1 284 ? 10.670 4.846 10.105 1.00 98.56 284 ASP A CA 1
ATOM 2033 C C . ASP A 1 284 ? 12.199 4.962 10.245 1.00 98.56 284 ASP A C 1
ATOM 2035 O O . ASP A 1 284 ? 12.887 5.492 9.374 1.00 98.56 284 ASP A O 1
ATOM 2039 N N . GLY A 1 285 ? 12.751 4.477 11.361 1.00 98.44 285 GLY A N 1
ATOM 2040 C CA . GLY A 1 285 ? 14.197 4.485 11.607 1.00 98.44 285 GLY A CA 1
ATOM 2041 C C . GLY A 1 285 ? 14.990 3.543 10.693 1.00 98.44 285 GLY A C 1
ATOM 2042 O O . GLY A 1 285 ? 16.190 3.750 10.511 1.00 98.44 285 GLY A O 1
ATOM 2043 N N . SER A 1 286 ? 14.321 2.543 10.118 1.00 98.69 286 SER A N 1
ATOM 2044 C CA . SER A 1 286 ? 14.884 1.537 9.207 1.00 98.69 286 SER A CA 1
ATOM 2045 C C . SER A 1 286 ? 14.333 1.669 7.781 1.00 98.69 286 SER A C 1
ATOM 2047 O O . SER A 1 286 ? 14.642 0.855 6.917 1.00 98.69 286 SER A O 1
ATOM 2049 N N . SER A 1 287 ? 13.495 2.673 7.523 1.00 98.75 287 SER A N 1
ATOM 2050 C CA . SER A 1 287 ? 12.906 2.923 6.206 1.00 98.75 287 SER A CA 1
ATOM 2051 C C . SER A 1 287 ? 13.877 3.640 5.261 1.00 98.75 287 SER A C 1
ATOM 2053 O O . SER A 1 287 ? 14.879 4.221 5.682 1.00 98.75 287 SER A O 1
ATOM 2055 N N . SER A 1 288 ? 13.585 3.618 3.958 1.00 98.69 288 SER A N 1
ATOM 2056 C CA . SER A 1 288 ? 14.468 4.163 2.918 1.00 98.69 288 SER A CA 1
ATOM 2057 C C . SER A 1 288 ? 13.708 4.867 1.792 1.00 98.69 288 SER A C 1
ATOM 2059 O O . SER A 1 288 ? 12.602 4.485 1.420 1.00 98.69 288 SER A O 1
ATOM 2061 N N . THR A 1 289 ? 14.335 5.886 1.197 1.00 98.50 289 THR A N 1
ATOM 2062 C CA . THR A 1 289 ? 13.862 6.553 -0.033 1.00 98.50 289 THR A CA 1
ATOM 2063 C C . THR A 1 289 ? 14.528 6.023 -1.313 1.00 98.50 289 THR A C 1
ATOM 2065 O O . THR A 1 289 ? 14.341 6.574 -2.406 1.00 98.50 289 THR A O 1
ATOM 2068 N N . GLY A 1 290 ? 15.352 4.978 -1.182 1.00 98.19 290 GLY A N 1
ATOM 2069 C CA . GLY A 1 290 ? 16.019 4.318 -2.304 1.00 98.19 290 GLY A CA 1
ATOM 2070 C C . GLY A 1 290 ? 15.033 3.664 -3.271 1.00 98.19 290 GLY A C 1
ATOM 2071 O O . GLY A 1 290 ? 13.898 3.376 -2.906 1.00 98.19 290 GLY A O 1
ATOM 2072 N N . ASP A 1 291 ? 15.475 3.438 -4.508 1.00 98.44 291 ASP A N 1
ATOM 2073 C CA . ASP A 1 291 ? 14.721 2.656 -5.492 1.00 98.44 291 ASP A CA 1
ATOM 2074 C C . ASP A 1 291 ? 14.562 1.213 -4.984 1.00 98.44 291 ASP A C 1
ATOM 2076 O O . ASP A 1 291 ? 15.594 0.580 -4.744 1.00 98.44 291 ASP A O 1
ATOM 2080 N N . PRO A 1 292 ? 13.329 0.676 -4.829 1.00 98.62 292 PRO A N 1
ATOM 2081 C CA . PRO A 1 292 ? 13.119 -0.719 -4.453 1.00 98.62 292 PRO A CA 1
ATOM 2082 C C . PRO A 1 292 ? 13.906 -1.707 -5.318 1.00 98.62 292 PRO A C 1
ATOM 2084 O O . PRO A 1 292 ? 14.282 -2.766 -4.827 1.00 98.62 292 PRO A O 1
ATOM 2087 N N . GLY A 1 293 ? 14.187 -1.360 -6.581 1.00 98.44 293 GLY A N 1
ATOM 2088 C CA . GLY A 1 293 ? 14.864 -2.239 -7.530 1.00 98.44 293 GLY A CA 1
ATOM 2089 C C . GLY A 1 293 ? 13.919 -3.278 -8.131 1.00 98.44 293 GLY A C 1
ATOM 2090 O O . GLY A 1 293 ? 14.304 -4.437 -8.288 1.00 98.44 293 GLY A O 1
ATOM 2091 N N . PHE A 1 294 ? 12.681 -2.869 -8.440 1.00 98.50 294 PHE A N 1
ATOM 2092 C CA . PHE A 1 294 ? 11.703 -3.712 -9.133 1.00 98.50 294 PHE A CA 1
ATOM 2093 C C . PHE A 1 294 ? 12.214 -4.163 -10.512 1.00 98.50 294 PHE A C 1
ATOM 2095 O O . PHE A 1 294 ? 12.881 -3.393 -11.205 1.00 98.50 294 PHE A O 1
ATOM 2102 N N . ALA A 1 295 ? 11.875 -5.391 -10.914 1.00 98.12 295 ALA A N 1
ATOM 2103 C CA . ALA A 1 295 ? 12.315 -6.013 -12.163 1.00 98.12 295 ALA A CA 1
ATOM 2104 C C . ALA A 1 295 ? 11.795 -5.295 -13.421 1.00 98.12 295 ALA A C 1
ATOM 2106 O O . ALA A 1 295 ? 12.594 -4.882 -14.264 1.00 98.12 295 ALA A O 1
ATOM 2107 N N . ASP A 1 296 ? 10.478 -5.105 -13.536 1.00 97.69 296 ASP A N 1
ATOM 2108 C CA . ASP A 1 296 ? 9.855 -4.329 -14.614 1.00 97.69 296 ASP A CA 1
ATOM 2109 C C . ASP A 1 296 ? 8.535 -3.698 -14.131 1.00 97.69 296 ASP A C 1
ATOM 2111 O O . ASP A 1 296 ? 7.435 -4.187 -14.424 1.00 97.69 296 ASP A O 1
ATOM 2115 N N . PRO A 1 297 ? 8.607 -2.584 -13.380 1.00 96.19 297 PRO A N 1
ATOM 2116 C CA . PRO A 1 297 ? 7.422 -2.003 -12.765 1.00 96.19 297 PRO A CA 1
ATOM 2117 C C . PRO A 1 297 ? 6.403 -1.470 -13.778 1.00 96.19 297 PRO A C 1
ATOM 2119 O O . PRO A 1 297 ? 5.206 -1.467 -13.495 1.00 96.19 297 PRO A O 1
ATOM 2122 N N . ALA A 1 298 ? 6.844 -1.076 -14.977 1.00 91.38 298 ALA A N 1
ATOM 2123 C CA . ALA A 1 298 ? 5.952 -0.623 -16.041 1.00 91.38 298 ALA A CA 1
ATOM 2124 C C . ALA A 1 298 ? 5.153 -1.783 -16.661 1.00 91.38 298 ALA A C 1
ATOM 2126 O O . ALA A 1 298 ? 3.998 -1.589 -17.044 1.00 91.38 298 ALA A O 1
ATOM 2127 N N . ALA A 1 299 ? 5.734 -2.986 -16.724 1.00 95.12 299 ALA A N 1
ATOM 2128 C CA . ALA A 1 299 ? 5.014 -4.213 -17.072 1.00 95.12 299 ALA A CA 1
ATOM 2129 C C . ALA A 1 299 ? 4.207 -4.799 -15.893 1.00 95.12 299 ALA A C 1
ATOM 2131 O O . ALA A 1 299 ? 3.427 -5.739 -16.071 1.00 95.12 299 ALA A O 1
ATOM 2132 N N . GLY A 1 300 ? 4.358 -4.226 -14.696 1.00 95.44 300 GLY A N 1
ATOM 2133 C CA . GLY A 1 300 ? 3.714 -4.685 -13.471 1.00 95.44 300 GLY A CA 1
ATOM 2134 C C . GLY A 1 300 ? 4.404 -5.883 -12.821 1.00 95.44 300 GLY A C 1
ATOM 2135 O O . GLY A 1 300 ? 3.748 -6.584 -12.049 1.00 95.44 300 GLY A O 1
ATOM 2136 N N . ASP A 1 301 ? 5.679 -6.118 -13.141 1.00 97.56 301 ASP A N 1
ATOM 2137 C CA . ASP A 1 301 ? 6.555 -7.037 -12.419 1.00 97.56 301 ASP A CA 1
ATOM 2138 C C . ASP A 1 301 ? 7.269 -6.277 -11.293 1.00 97.56 301 ASP A C 1
ATOM 2140 O O . ASP A 1 301 ? 8.179 -5.472 -11.522 1.00 97.56 301 ASP A O 1
ATOM 2144 N N . LEU A 1 302 ? 6.790 -6.503 -10.070 1.00 98.31 302 LEU A N 1
ATOM 2145 C CA . LEU A 1 302 ? 7.274 -5.848 -8.857 1.00 98.31 302 LEU A CA 1
ATOM 2146 C C . LEU A 1 302 ? 8.083 -6.800 -7.961 1.00 98.31 302 LEU A C 1
ATOM 2148 O O . LEU A 1 302 ? 8.171 -6.564 -6.751 1.00 98.31 302 LEU A O 1
ATOM 2152 N N . SER A 1 303 ? 8.655 -7.871 -8.526 1.00 98.06 303 SER A N 1
ATOM 2153 C CA . SER A 1 303 ? 9.700 -8.652 -7.859 1.00 98.06 303 SER A CA 1
ATOM 2154 C C . SER A 1 303 ? 11.040 -7.912 -7.897 1.00 98.06 303 SER A C 1
ATOM 2156 O O . SER A 1 303 ? 11.197 -6.913 -8.602 1.00 98.06 303 SER A O 1
ATOM 2158 N N . ALA A 1 304 ? 12.033 -8.387 -7.143 1.00 98.19 304 ALA A N 1
ATOM 2159 C CA . ALA A 1 304 ? 13.381 -7.827 -7.212 1.00 98.19 304 ALA A CA 1
ATOM 2160 C C . ALA A 1 304 ? 14.034 -8.160 -8.553 1.00 98.19 304 ALA A C 1
ATOM 2162 O O . ALA A 1 304 ? 13.955 -9.288 -9.033 1.00 98.19 304 ALA A O 1
ATOM 2163 N N . ALA A 1 305 ? 14.701 -7.171 -9.148 1.00 97.75 305 ALA A N 1
ATOM 2164 C CA . ALA A 1 305 ? 15.482 -7.349 -10.370 1.00 97.75 305 ALA A CA 1
ATOM 2165 C C . ALA A 1 305 ? 16.773 -8.155 -10.136 1.00 97.75 305 ALA A C 1
ATOM 2167 O O . ALA A 1 305 ? 17.369 -8.674 -11.080 1.00 97.75 305 ALA A O 1
ATOM 2168 N N . SER A 1 306 ? 17.258 -8.180 -8.891 1.00 97.25 306 SER A N 1
ATOM 2169 C CA . SER A 1 306 ? 18.509 -8.822 -8.486 1.00 97.25 306 SER A CA 1
ATOM 2170 C C . SER A 1 306 ? 18.594 -8.949 -6.966 1.00 97.25 306 SER A C 1
ATOM 2172 O O . SER A 1 306 ? 17.908 -8.225 -6.248 1.00 97.25 306 SER A O 1
ATOM 2174 N N . ASP A 1 307 ? 19.552 -9.746 -6.501 1.00 97.25 307 ASP A N 1
ATOM 2175 C CA . ASP A 1 307 ? 19.988 -9.857 -5.103 1.00 97.25 307 ASP A CA 1
ATOM 2176 C C . ASP A 1 307 ? 20.506 -8.542 -4.489 1.00 97.25 307 ASP A C 1
ATOM 2178 O O . ASP A 1 307 ? 20.601 -8.419 -3.276 1.00 97.25 307 ASP A O 1
ATOM 2182 N N . ASN A 1 308 ? 20.851 -7.550 -5.314 1.00 97.81 308 ASN A N 1
ATOM 2183 C CA . ASN A 1 308 ? 21.331 -6.240 -4.870 1.00 97.81 308 ASN A CA 1
ATOM 2184 C C . ASN A 1 308 ? 20.228 -5.163 -4.855 1.00 97.81 308 ASN A C 1
ATOM 2186 O O . ASN A 1 308 ? 20.531 -3.982 -4.660 1.00 97.81 308 ASN A O 1
ATOM 2190 N N . ALA A 1 309 ? 18.970 -5.526 -5.127 1.00 98.31 309 ALA A N 1
ATOM 2191 C CA . ALA A 1 309 ? 17.854 -4.585 -5.080 1.00 98.31 309 ALA A CA 1
ATOM 2192 C C . ALA A 1 309 ? 17.663 -4.053 -3.649 1.00 98.31 309 ALA A C 1
ATOM 2194 O O . ALA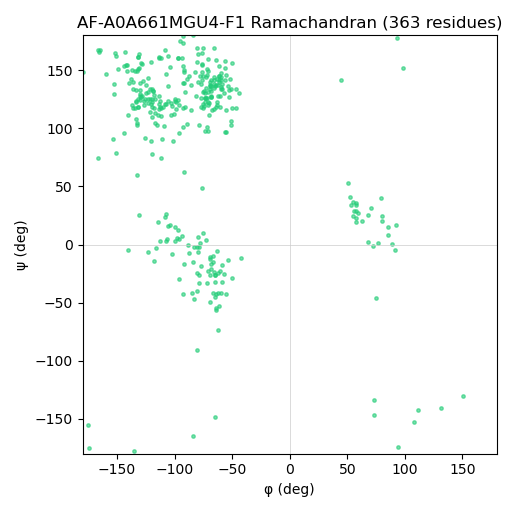 A 1 309 ? 17.822 -4.792 -2.682 1.00 98.31 309 ALA A O 1
ATOM 2195 N N . ALA A 1 310 ? 17.317 -2.770 -3.492 1.00 98.44 310 ALA A N 1
ATOM 2196 C CA . ALA A 1 310 ? 17.287 -2.142 -2.168 1.00 98.44 310 ALA A CA 1
ATOM 2197 C C . ALA A 1 310 ? 16.208 -2.716 -1.242 1.00 98.44 310 ALA A C 1
ATOM 2199 O O . ALA A 1 310 ? 16.244 -2.439 -0.051 1.00 98.44 310 ALA A O 1
ATOM 2200 N N . MET A 1 311 ? 15.241 -3.459 -1.780 1.00 98.44 311 MET A N 1
ATOM 2201 C CA . MET A 1 311 ? 14.221 -4.135 -0.985 1.00 98.44 311 MET A CA 1
ATOM 2202 C C . MET A 1 311 ? 14.643 -5.495 -0.429 1.00 98.44 311 MET A C 1
ATOM 2204 O O . MET A 1 311 ? 13.982 -5.974 0.491 1.00 98.44 311 MET A O 1
ATOM 2208 N N . VAL A 1 312 ? 15.732 -6.079 -0.941 1.00 98.62 312 VAL A N 1
ATOM 2209 C CA . VAL A 1 312 ? 16.210 -7.399 -0.515 1.00 98.62 312 VAL A CA 1
ATOM 2210 C C . VAL A 1 312 ? 16.796 -7.329 0.895 1.00 98.62 312 VAL A C 1
ATOM 2212 O O . VAL A 1 312 ? 17.594 -6.436 1.202 1.00 98.62 312 VAL A O 1
ATOM 2215 N N . ASP A 1 313 ? 16.377 -8.246 1.763 1.00 98.38 313 ASP A N 1
ATOM 2216 C CA . ASP A 1 313 ? 16.778 -8.352 3.169 1.00 98.38 313 ASP A CA 1
ATOM 2217 C C . ASP A 1 313 ? 16.496 -7.094 4.028 1.00 98.38 313 ASP A C 1
ATOM 2219 O O . ASP A 1 313 ? 17.127 -6.887 5.070 1.00 98.38 313 ASP A O 1
ATOM 2223 N N . GLN A 1 314 ? 15.594 -6.200 3.593 1.00 98.62 314 GLN A N 1
ATOM 2224 C CA . GLN A 1 314 ? 15.301 -4.923 4.279 1.00 98.62 314 GLN A CA 1
ATOM 2225 C C . GLN A 1 314 ? 13.944 -4.884 5.006 1.00 98.62 314 GLN A C 1
ATOM 2227 O O . GLN A 1 314 ? 13.537 -3.843 5.523 1.00 98.62 314 GLN A O 1
ATOM 2232 N N . GLY A 1 315 ? 13.201 -5.984 5.021 1.00 98.62 315 GLY A N 1
ATOM 2233 C CA . GLY A 1 315 ? 11.919 -6.125 5.703 1.00 98.62 315 GLY A CA 1
ATOM 2234 C C . GLY A 1 315 ? 12.067 -6.284 7.216 1.00 98.62 315 GLY A C 1
ATOM 2235 O O . GLY A 1 315 ? 13.136 -6.559 7.759 1.00 98.62 315 GLY A O 1
ATOM 2236 N N . HIS A 1 316 ? 10.961 -6.109 7.940 1.00 98.62 316 HIS A N 1
ATOM 2237 C CA . HIS A 1 316 ? 10.977 -6.214 9.393 1.00 98.62 316 HIS A CA 1
ATOM 2238 C C . HIS A 1 316 ? 11.130 -7.692 9.802 1.00 98.62 316 HIS A C 1
ATOM 2240 O O . HIS A 1 316 ? 10.267 -8.501 9.439 1.00 98.62 316 HIS A O 1
ATOM 2246 N N . PRO A 1 317 ? 12.118 -8.066 10.637 1.00 98.00 317 PRO A N 1
ATOM 2247 C CA . PRO A 1 317 ? 12.497 -9.468 10.867 1.00 98.00 317 PRO A CA 1
ATOM 2248 C C . PRO A 1 317 ? 11.416 -10.319 11.549 1.00 98.00 317 PRO A C 1
ATOM 2250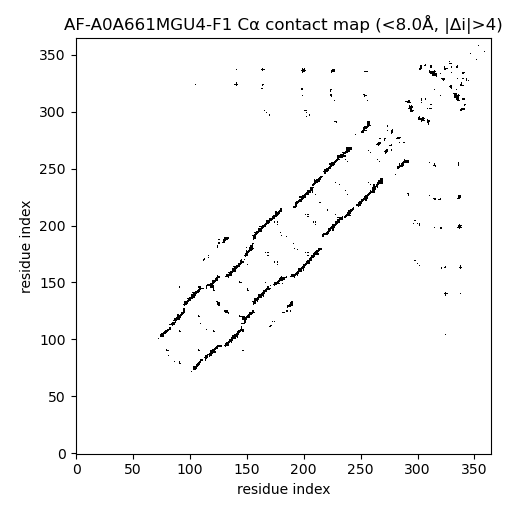 O O . PRO A 1 317 ? 11.386 -11.534 11.401 1.00 98.00 317 PRO A O 1
ATOM 2253 N N . THR A 1 318 ? 10.528 -9.699 12.332 1.00 98.00 318 THR A N 1
ATOM 2254 C CA . THR A 1 318 ? 9.483 -10.420 13.088 1.00 98.00 318 THR A CA 1
ATOM 2255 C C . THR A 1 318 ? 8.052 -9.977 12.799 1.00 98.00 318 THR A C 1
ATOM 2257 O O . THR A 1 318 ? 7.123 -10.577 13.336 1.00 98.00 318 THR A O 1
ATOM 2260 N N . LEU A 1 319 ? 7.862 -8.910 12.017 1.00 98.38 319 LEU A N 1
ATOM 2261 C CA . LEU A 1 319 ? 6.540 -8.322 11.761 1.00 98.38 319 LEU A CA 1
ATOM 2262 C C . LEU A 1 319 ? 6.154 -8.377 10.285 1.00 98.38 319 LEU A C 1
ATOM 2264 O O . LEU A 1 319 ? 4.968 -8.221 9.997 1.00 98.38 319 LEU A O 1
ATOM 2268 N N . SER A 1 320 ? 7.092 -8.660 9.374 1.00 98.62 320 SER A N 1
ATOM 2269 C CA . SER A 1 320 ? 6.755 -9.001 7.990 1.00 98.62 320 SER A CA 1
ATOM 2270 C C . SER A 1 320 ? 5.802 -10.199 7.927 1.00 98.62 320 SER A C 1
ATOM 2272 O O . SER A 1 320 ? 5.703 -10.993 8.871 1.00 98.62 320 SER A O 1
ATOM 2274 N N . SER A 1 321 ? 5.071 -10.334 6.821 1.00 98.19 321 SER A N 1
ATOM 2275 C CA . SER A 1 321 ? 4.270 -11.529 6.566 1.00 98.19 321 SER A CA 1
ATOM 2276 C C . SER A 1 321 ? 5.178 -12.764 6.539 1.00 98.19 321 SER A C 1
ATOM 2278 O O . SER A 1 321 ? 6.246 -12.712 5.935 1.00 98.19 321 SER A O 1
ATOM 2280 N N . PRO A 1 322 ? 4.793 -13.882 7.182 1.00 97.69 322 PRO A N 1
ATOM 2281 C CA . PRO A 1 322 ? 5.621 -15.089 7.209 1.00 97.69 322 PRO A CA 1
ATOM 2282 C C . PRO A 1 322 ? 5.727 -15.792 5.847 1.00 97.69 322 PRO A C 1
ATOM 2284 O O . PRO A 1 322 ? 6.535 -16.707 5.704 1.00 97.69 322 PRO A O 1
ATOM 2287 N N . ILE A 1 323 ? 4.894 -15.409 4.877 1.00 96.88 323 ILE A N 1
ATOM 2288 C CA . ILE A 1 323 ? 4.899 -15.929 3.509 1.00 96.88 323 ILE A CA 1
ATOM 2289 C C . ILE A 1 323 ? 4.943 -14.767 2.513 1.00 96.88 323 ILE A C 1
ATOM 2291 O O . ILE A 1 323 ? 4.512 -13.662 2.845 1.00 96.88 323 ILE A O 1
ATOM 2295 N N . GLU A 1 324 ? 5.445 -15.002 1.307 1.00 96.81 324 GLU A N 1
ATOM 2296 C CA . GLU A 1 324 ? 5.358 -14.067 0.179 1.00 96.81 324 GLU A CA 1
ATOM 2297 C C . GLU A 1 324 ? 4.120 -14.349 -0.704 1.00 96.81 324 GLU A C 1
ATOM 2299 O O . GLU A 1 324 ? 3.308 -15.225 -0.393 1.00 96.81 324 GLU A O 1
ATOM 2304 N N . VAL A 1 325 ? 3.912 -13.557 -1.759 1.00 95.88 325 VAL A N 1
ATOM 2305 C CA . VAL A 1 325 ? 2.726 -13.601 -2.640 1.00 95.88 325 VAL A CA 1
ATOM 2306 C C . VAL A 1 325 ? 2.486 -14.947 -3.346 1.00 95.88 325 VAL A C 1
ATOM 2308 O O . VAL A 1 325 ? 1.334 -15.324 -3.548 1.00 95.88 325 VAL A O 1
ATOM 2311 N N . GLY A 1 326 ? 3.531 -15.697 -3.686 1.00 92.69 326 GLY A N 1
ATOM 2312 C CA . GLY A 1 326 ? 3.479 -17.065 -4.213 1.00 92.69 326 GLY A CA 1
ATOM 2313 C C . GLY A 1 326 ? 3.247 -18.149 -3.150 1.00 92.69 326 GLY A C 1
ATOM 2314 O O . GLY A 1 326 ? 3.098 -19.326 -3.491 1.00 92.69 326 GLY A O 1
ATOM 2315 N N . GLY A 1 327 ? 3.163 -17.772 -1.871 1.00 93.75 327 GLY A N 1
ATOM 2316 C CA . GLY A 1 327 ? 2.927 -18.673 -0.746 1.00 93.75 327 GLY A CA 1
ATOM 2317 C C . GLY A 1 327 ? 4.186 -19.339 -0.186 1.00 93.75 327 GLY A C 1
ATOM 2318 O O . GLY A 1 327 ? 4.063 -20.220 0.673 1.00 93.75 327 GLY A O 1
ATOM 2319 N N . PHE A 1 328 ? 5.383 -18.945 -0.628 1.00 94.12 328 PHE A N 1
ATOM 2320 C CA . PHE A 1 328 ? 6.633 -19.446 -0.059 1.00 94.12 328 PHE A CA 1
ATOM 2321 C C . PHE A 1 328 ? 6.945 -18.765 1.281 1.00 94.12 328 PHE A C 1
ATOM 2323 O O . PHE A 1 328 ? 6.622 -17.591 1.460 1.00 94.12 328 PHE A O 1
ATOM 2330 N N . PRO A 1 329 ? 7.539 -19.476 2.259 1.00 96.25 329 PRO A N 1
ATOM 2331 C CA . PRO A 1 329 ? 8.015 -18.849 3.486 1.00 96.25 329 PRO A CA 1
ATOM 2332 C C . PRO A 1 329 ? 9.098 -17.813 3.192 1.00 96.25 329 PRO A C 1
ATOM 2334 O O . PRO A 1 329 ? 9.985 -18.080 2.384 1.00 96.25 329 PRO A O 1
ATOM 2337 N N . ARG A 1 330 ? 9.056 -16.686 3.903 1.00 97.06 330 ARG A N 1
ATOM 2338 C CA . ARG A 1 330 ? 10.171 -15.731 3.936 1.00 97.06 330 ARG A CA 1
ATOM 2339 C C . ARG A 1 330 ? 11.299 -16.240 4.820 1.00 97.06 330 ARG A C 1
ATOM 2341 O O . ARG A 1 330 ? 11.059 -17.056 5.721 1.00 97.06 330 ARG A O 1
ATOM 2348 N N . ASP A 1 331 ? 12.512 -15.773 4.571 1.00 96.25 331 ASP A N 1
ATOM 2349 C CA . ASP A 1 331 ? 13.665 -16.146 5.373 1.00 96.25 331 ASP A CA 1
ATOM 2350 C C . ASP A 1 331 ? 13.799 -15.286 6.655 1.00 96.25 331 ASP A C 1
ATOM 2352 O O . ASP A 1 331 ? 12.829 -14.711 7.156 1.00 96.25 331 ASP A O 1
ATOM 2356 N N . ALA A 1 332 ? 14.971 -15.313 7.298 1.00 96.81 332 ALA A N 1
ATOM 2357 C CA . ALA A 1 332 ? 15.201 -14.602 8.557 1.00 96.81 332 ALA A CA 1
ATOM 2358 C C . ALA A 1 332 ? 15.409 -13.085 8.389 1.00 96.81 332 ALA A C 1
ATOM 2360 O O . ALA A 1 332 ? 15.282 -12.350 9.374 1.00 96.81 332 ALA A O 1
ATOM 2361 N N . ALA A 1 333 ? 15.739 -12.634 7.182 1.00 97.62 333 ALA A N 1
ATOM 2362 C CA . ALA A 1 333 ? 15.818 -11.246 6.768 1.00 97.62 333 ALA A CA 1
ATOM 2363 C C . ALA A 1 333 ? 14.809 -11.040 5.624 1.00 97.62 333 ALA A C 1
ATOM 2365 O O . ALA A 1 333 ? 15.198 -11.007 4.471 1.00 97.62 333 ALA A O 1
ATOM 2366 N N . PRO A 1 334 ? 13.506 -10.908 5.933 1.00 98.38 334 PRO A N 1
ATOM 2367 C CA . PRO A 1 334 ? 12.474 -10.787 4.909 1.00 98.38 334 PRO A CA 1
ATOM 2368 C C . PRO A 1 334 ? 12.738 -9.627 3.951 1.00 98.38 334 PRO A C 1
ATOM 2370 O O . PRO A 1 334 ? 13.236 -8.586 4.377 1.00 98.38 334 PRO A O 1
ATOM 2373 N N . ASP A 1 335 ? 12.274 -9.729 2.715 1.00 98.69 335 ASP A N 1
ATOM 2374 C CA . ASP A 1 335 ? 12.273 -8.607 1.781 1.00 98.69 335 ASP A CA 1
ATOM 2375 C C . ASP A 1 335 ? 11.156 -7.593 2.083 1.00 98.69 335 ASP A C 1
ATOM 2377 O O . ASP A 1 335 ? 10.086 -7.904 2.626 1.00 98.69 335 ASP A O 1
ATOM 2381 N N . VAL A 1 336 ? 11.379 -6.344 1.670 1.00 98.81 336 VAL A N 1
ATOM 2382 C CA . VAL A 1 336 ? 10.325 -5.325 1.568 1.00 98.81 336 VAL A CA 1
ATOM 2383 C C . VAL A 1 336 ? 9.505 -5.589 0.300 1.00 98.81 336 VAL A C 1
ATOM 2385 O O . VAL A 1 336 ? 10.047 -5.852 -0.767 1.00 98.81 336 VAL A O 1
ATOM 2388 N N . GLY A 1 337 ? 8.182 -5.454 0.386 1.00 98.69 337 GLY A N 1
ATOM 2389 C CA . GLY A 1 337 ? 7.273 -5.710 -0.734 1.00 98.69 337 GLY A CA 1
ATOM 2390 C C . GLY A 1 337 ? 6.703 -7.128 -0.741 1.00 98.69 337 GLY A C 1
ATOM 2391 O O . GLY A 1 337 ? 6.857 -7.880 0.218 1.00 98.69 337 GLY A O 1
ATOM 2392 N N . ALA A 1 338 ? 5.966 -7.466 -1.798 1.00 98.44 338 ALA A N 1
ATOM 2393 C CA . ALA A 1 338 ? 5.131 -8.668 -1.879 1.00 98.44 338 ALA A CA 1
ATOM 2394 C C . ALA A 1 338 ? 5.894 -9.959 -2.170 1.00 98.44 338 ALA A C 1
ATOM 2396 O O . ALA A 1 338 ? 5.437 -11.029 -1.775 1.00 98.44 338 ALA A O 1
ATOM 2397 N N . HIS A 1 339 ? 7.039 -9.845 -2.833 1.00 98.06 339 HIS A N 1
ATOM 2398 C CA . HIS A 1 339 ? 7.890 -10.965 -3.205 1.00 98.06 339 HIS A CA 1
ATOM 2399 C C . HIS A 1 339 ? 9.018 -11.137 -2.191 1.00 98.06 339 HIS A C 1
ATOM 2401 O O . HIS A 1 339 ? 9.338 -10.209 -1.447 1.00 98.06 339 HIS A O 1
ATOM 2407 N N . GLU A 1 340 ? 9.605 -12.323 -2.189 1.00 97.81 340 GLU A N 1
ATOM 2408 C CA . GLU A 1 340 ? 10.862 -12.623 -1.519 1.00 97.81 340 GLU A CA 1
ATOM 2409 C C . GLU A 1 340 ? 11.852 -13.096 -2.590 1.00 97.81 340 GLU A C 1
ATOM 2411 O O . GLU A 1 340 ? 11.507 -13.876 -3.483 1.00 97.81 340 GLU A O 1
ATOM 2416 N N . TRP A 1 341 ? 13.069 -12.580 -2.550 1.00 96.75 341 TRP A N 1
ATOM 2417 C CA . TRP A 1 341 ? 14.138 -12.931 -3.460 1.00 96.75 341 TRP A CA 1
ATOM 2418 C C . TRP A 1 341 ? 14.718 -14.304 -3.116 1.00 96.75 341 TRP A C 1
ATOM 2420 O O . TRP A 1 341 ? 14.816 -14.703 -1.961 1.00 96.75 341 TRP A O 1
ATOM 2430 N N . GLY A 1 342 ? 15.120 -15.059 -4.139 1.00 92.25 342 GLY A N 1
ATOM 2431 C CA . GLY A 1 342 ? 15.791 -16.348 -3.950 1.00 92.25 342 GLY A CA 1
ATOM 2432 C C . GLY A 1 342 ? 14.892 -17.488 -3.458 1.00 92.25 342 GLY A C 1
ATOM 2433 O O . GLY A 1 342 ? 15.367 -18.621 -3.360 1.00 92.25 342 GLY A O 1
ATOM 2434 N N . VAL A 1 343 ? 13.600 -17.240 -3.219 1.00 87.81 343 VAL A N 1
ATOM 2435 C CA . VAL A 1 343 ? 12.590 -18.291 -3.035 1.00 87.81 343 VAL A CA 1
ATOM 2436 C C . VAL A 1 343 ? 11.933 -18.625 -4.367 1.00 87.81 343 VAL A C 1
ATOM 2438 O O . VAL A 1 343 ? 10.729 -18.485 -4.569 1.00 87.81 343 VAL A O 1
ATOM 2441 N N . ASP A 1 344 ? 12.735 -19.108 -5.311 1.00 70.12 344 ASP A N 1
ATOM 2442 C CA . ASP A 1 344 ? 12.141 -19.763 -6.465 1.00 70.12 344 ASP A CA 1
ATOM 2443 C C . ASP A 1 344 ? 11.386 -20.989 -5.949 1.00 70.12 344 ASP A C 1
ATOM 2445 O O . ASP A 1 344 ? 11.925 -21.802 -5.186 1.00 70.12 344 ASP A O 1
ATOM 2449 N N . GLY A 1 345 ? 10.111 -21.109 -6.329 1.00 61.06 345 GLY A N 1
ATOM 2450 C CA . GLY A 1 345 ? 9.312 -22.268 -5.961 1.00 61.06 345 GLY A CA 1
ATOM 2451 C C . GLY A 1 345 ? 10.058 -23.556 -6.283 1.00 61.06 345 GLY A C 1
ATOM 2452 O O . GLY A 1 345 ? 10.918 -23.561 -7.148 1.00 61.06 345 GLY A O 1
ATOM 2453 N N . ILE A 1 346 ? 9.730 -24.653 -5.603 1.00 58.38 346 ILE A N 1
ATOM 2454 C CA . ILE A 1 346 ? 10.386 -25.981 -5.672 1.00 58.38 346 ILE A CA 1
ATOM 2455 C C . ILE A 1 346 ? 10.772 -26.498 -7.089 1.00 58.38 346 ILE A C 1
ATOM 2457 O O . ILE A 1 346 ? 11.523 -27.462 -7.193 1.00 58.38 346 ILE A O 1
ATOM 2461 N N . PHE A 1 347 ? 10.305 -25.865 -8.168 1.00 60.34 347 PHE A N 1
ATOM 2462 C CA . PHE A 1 347 ? 10.609 -26.148 -9.574 1.00 60.34 347 PHE A CA 1
ATOM 2463 C C . PHE A 1 347 ? 11.544 -25.129 -10.274 1.00 60.34 347 PHE A C 1
ATOM 2465 O O . PHE A 1 347 ? 11.804 -25.259 -11.471 1.00 60.34 347 PHE A O 1
ATOM 2472 N N . GLY A 1 348 ? 12.076 -24.135 -9.557 1.00 53.12 348 GLY A N 1
ATOM 2473 C CA . GLY A 1 348 ? 13.034 -23.137 -10.052 1.00 53.12 348 GLY A CA 1
ATOM 2474 C C . GLY A 1 348 ? 14.421 -23.696 -10.373 1.00 53.12 348 GLY A C 1
ATOM 2475 O O . GLY A 1 348 ? 15.214 -23.047 -11.047 1.00 53.12 348 GLY A O 1
ATOM 2476 N N . ASP A 1 349 ? 14.698 -24.944 -9.983 1.00 54.28 349 ASP A N 1
ATOM 2477 C CA . ASP A 1 349 ? 15.898 -25.681 -10.394 1.00 54.28 349 ASP A CA 1
ATOM 2478 C C . ASP A 1 349 ? 15.870 -26.137 -11.870 1.00 54.28 349 ASP A C 1
ATOM 2480 O O . ASP A 1 349 ? 16.802 -26.794 -12.340 1.00 54.28 349 ASP A O 1
ATOM 2484 N N . GLY A 1 350 ? 14.831 -25.763 -12.626 1.00 50.59 350 GLY A N 1
ATOM 2485 C CA . GLY A 1 350 ? 14.762 -25.972 -14.069 1.00 50.59 350 GLY A CA 1
ATOM 2486 C C . GLY A 1 350 ? 14.091 -27.276 -14.497 1.00 50.59 350 GLY A C 1
ATOM 2487 O O . GLY A 1 350 ? 14.217 -27.659 -15.667 1.00 50.59 350 GLY A O 1
ATOM 2488 N N . PHE A 1 351 ? 13.335 -27.943 -13.617 1.00 55.75 351 PHE A N 1
ATOM 2489 C CA . PHE A 1 351 ? 12.584 -29.152 -13.986 1.00 55.75 351 PHE A CA 1
ATOM 2490 C C . PHE A 1 351 ? 11.433 -28.921 -14.991 1.00 55.75 351 PHE A C 1
ATOM 2492 O O . PHE A 1 351 ? 10.927 -29.891 -15.558 1.00 55.75 351 PHE A O 1
ATOM 2499 N N . GLU A 1 352 ? 11.062 -27.671 -15.299 1.00 59.28 352 GLU A N 1
ATOM 2500 C CA . GLU A 1 352 ? 10.046 -27.348 -16.321 1.00 59.28 352 GLU A CA 1
ATOM 2501 C C . GLU A 1 352 ? 10.589 -27.187 -17.753 1.00 59.28 352 GLU A C 1
ATOM 2503 O O . GLU A 1 352 ? 9.816 -27.004 -18.691 1.00 59.28 352 GLU A O 1
ATOM 2508 N N . SER A 1 353 ? 11.899 -27.331 -17.975 1.00 53.94 353 SER A N 1
ATOM 2509 C CA . SER A 1 353 ? 12.475 -27.343 -19.333 1.00 53.94 353 SER A CA 1
ATOM 2510 C C . SER A 1 353 ? 12.944 -28.722 -19.783 1.00 53.94 353 SER A C 1
ATOM 2512 O O . SER A 1 353 ? 13.784 -28.847 -20.678 1.00 53.94 353 SER A O 1
ATOM 2514 N N . GLY A 1 354 ? 12.346 -29.784 -19.232 1.00 47.16 354 GLY A N 1
ATOM 2515 C CA . GLY A 1 354 ? 12.225 -31.004 -20.013 1.00 47.16 354 GLY A CA 1
ATOM 2516 C C . GLY A 1 354 ? 11.514 -30.625 -21.306 1.00 47.16 354 GLY A C 1
ATOM 2517 O O . GLY A 1 354 ? 10.292 -30.501 -21.321 1.00 47.16 354 GLY A O 1
ATOM 2518 N N . THR A 1 355 ? 12.274 -30.387 -22.380 1.00 54.00 355 THR A N 1
ATOM 2519 C CA . THR A 1 355 ? 11.710 -30.283 -23.717 1.00 54.00 355 THR A CA 1
ATOM 2520 C C . THR A 1 355 ? 10.761 -31.465 -23.855 1.00 54.00 355 THR A C 1
ATOM 2522 O O . THR A 1 355 ? 11.073 -32.588 -23.445 1.00 54.00 355 THR A O 1
ATOM 2525 N N . THR A 1 356 ? 9.558 -31.226 -24.365 1.00 56.09 356 THR A N 1
ATOM 2526 C CA . THR A 1 356 ? 8.551 -32.279 -24.562 1.00 56.09 356 THR A CA 1
ATOM 2527 C C . THR A 1 356 ? 9.090 -33.462 -25.385 1.00 56.09 356 THR A C 1
ATOM 2529 O O . THR A 1 356 ? 8.528 -34.555 -25.348 1.00 56.09 356 THR A O 1
ATOM 2532 N N . ASP A 1 357 ? 10.244 -33.288 -26.033 1.00 56.94 357 ASP A N 1
ATOM 2533 C CA . ASP A 1 357 ? 11.050 -34.313 -26.689 1.00 56.94 357 ASP A CA 1
ATOM 2534 C C . ASP A 1 357 ? 11.553 -35.436 -25.754 1.00 56.94 357 ASP A C 1
ATOM 2536 O O . ASP A 1 357 ? 11.816 -36.542 -26.226 1.00 56.94 357 ASP A O 1
ATOM 2540 N N . ALA A 1 358 ? 11.652 -35.219 -24.436 1.00 55.72 358 ALA A N 1
ATOM 2541 C CA . ALA A 1 358 ? 12.107 -36.240 -23.483 1.00 55.72 358 ALA A CA 1
ATOM 2542 C C . ALA A 1 358 ? 10.984 -37.156 -22.942 1.00 55.72 358 ALA A C 1
ATOM 2544 O O . ALA A 1 358 ? 11.276 -38.156 -22.285 1.00 55.72 358 ALA A O 1
ATOM 2545 N N . TRP A 1 359 ? 9.706 -36.874 -23.238 1.00 54.38 359 TRP A N 1
ATOM 2546 C CA . TRP A 1 359 ? 8.550 -37.575 -22.644 1.00 54.38 359 TRP A CA 1
ATOM 2547 C C . TRP A 1 359 ? 7.852 -38.603 -23.560 1.00 54.38 359 TRP A C 1
ATOM 2549 O O . TRP A 1 359 ? 6.734 -39.020 -23.264 1.00 54.38 359 TRP A O 1
ATOM 2559 N N . SER A 1 360 ? 8.474 -39.071 -24.654 1.00 59.75 360 SER A N 1
ATOM 2560 C CA . SER A 1 360 ? 7.817 -40.021 -25.587 1.00 59.75 360 SER A CA 1
ATOM 2561 C C . SER A 1 360 ? 8.612 -41.277 -25.983 1.00 59.75 360 SER A C 1
ATOM 2563 O O . SER A 1 360 ? 8.349 -41.883 -27.019 1.00 59.75 360 SER A O 1
ATOM 2565 N N . GLY A 1 361 ? 9.550 -41.739 -25.149 1.00 55.03 361 GLY A N 1
ATOM 2566 C CA . GLY A 1 361 ? 10.325 -42.958 -25.438 1.00 55.03 361 GLY A CA 1
ATOM 2567 C C . GLY A 1 361 ? 9.762 -44.278 -24.894 1.00 55.03 361 GLY A C 1
ATOM 2568 O O . GLY A 1 361 ? 10.191 -45.343 -25.335 1.00 55.03 361 GLY A O 1
ATOM 2569 N N . VAL A 1 362 ? 8.836 -44.250 -23.931 1.00 58.84 362 VAL A N 1
ATOM 2570 C CA . VAL A 1 362 ? 8.382 -45.472 -23.245 1.00 58.84 362 VAL A CA 1
ATOM 2571 C C . VAL A 1 362 ? 6.940 -45.780 -23.627 1.00 58.84 362 VAL A C 1
ATOM 2573 O O . VAL A 1 362 ? 6.000 -45.327 -22.983 1.00 58.84 362 VAL A O 1
ATOM 2576 N N . THR A 1 363 ? 6.757 -46.577 -24.680 1.00 54.34 363 THR A N 1
ATOM 2577 C CA . THR A 1 363 ? 5.514 -47.336 -24.875 1.00 54.34 363 THR A CA 1
ATOM 2578 C C . THR A 1 363 ? 5.374 -48.332 -23.720 1.00 54.34 363 THR A C 1
ATOM 2580 O O . THR A 1 363 ? 6.267 -49.170 -23.560 1.00 54.34 363 THR A O 1
ATOM 2583 N N . PRO A 1 364 ? 4.303 -48.268 -22.907 1.00 63.91 364 PRO A N 1
ATOM 2584 C CA . PRO A 1 364 ? 4.027 -49.302 -21.916 1.00 63.91 364 PRO A CA 1
ATOM 2585 C C . PRO A 1 364 ? 3.806 -50.661 -22.611 1.00 63.91 364 PRO A C 1
ATOM 2587 O O . PRO A 1 364 ? 3.265 -50.667 -23.722 1.00 63.91 364 PRO A O 1
ATOM 2590 N N . PRO A 1 365 ? 4.238 -51.780 -21.999 1.00 67.44 365 PRO A N 1
ATOM 2591 C CA . PRO A 1 365 ? 4.100 -53.127 -22.558 1.00 67.44 365 PRO A CA 1
ATOM 2592 C C . PRO A 1 365 ? 2.652 -53.610 -22.688 1.00 67.44 365 PRO A C 1
ATOM 2594 O O . PRO A 1 365 ? 1.795 -53.176 -21.881 1.00 67.44 365 PRO A O 1
#

Mean predicted aligned error: 12.66 Å

pLDDT: mean 82.55, std 22.9, range [34.34, 98.94]

Foldseek 3Di:
DDDDDDDDDDDDDDDDDDDDDDDDDDDDDDDDDDDDDDDDDDDDDDDDDDDDDDDDDDDDDDDDPDPPDDDDPDDDQDEFEDQAAPDQEESAEDEAEDEQAEAANYEWEYDARRAEQNWEYYEYEHDDQDAGAYENYEHELYEFEQGHQERAAYELYELYEYALYQFAHQHLAAHEDYEYHPDDDHPNRHHYEQYEYFQAEEEHEQNAYEDYEHEPTYAAYEYWLAEYEYPHLALHHEDYEYDDPLRRYPADELYEYEYPNHVNYAPYVPQRHPVSVCVVRVHHPLYYRDHQQFCCVVVSRRDHVDCPGPQALRTDQPPHDQAASVGHGADRSAGRHRDYPPPDDPCPVPPVPPPVVVVPDDDDD

Secondary structure (DSSP, 8-state):
---PPP-PPPPPPPPPPPPPPPPPPPPPPP------------PPP------------PPPP----PPPPP--------EEE---TTEEEEEEEE-SEEES-EEES-EEE--TTTEEEEEEEEEES--SSS--EEES-EEES-EEES-SSEEEEE-SEES-EEES-EEEE--SS-EEEEEETSS---TTPPPPBS-EEES-EEEE-TT-EEEEEE-SS-S-EEEES-EEEE----TT-EEEEE-S-GGGEEEEES-EEE-TT-TT-EEETTTBSHHHHHHHHS--TT-B-S---EEETTTTEEEESSTTSTTTT-S-TTTS-SB-TTSPBP-SSPPSSS--TT---TTTTTGGG--GGGS-S----

Radius of gyration: 28.7 Å; Cα contacts (8 Å, |Δi|>4): 882; chains: 1; bounding box: 80×99×88 Å

Nearest PDB structures (foldseek):
  6f7k-assembly1_A  TM=7.234E-01  e=5.918E-01  Salmonella phage Det7
  4ozy-assembly1_A  TM=4.746E-01  e=1.383E+00  Pseudomonas syringae pv. tomato str. DC3000
  7c7d-assembly1_A  TM=2.797E-01  e=7.596E-01  Streptomyces thermodiastaticus
  6c72-assembly1_C  TM=2.891E-01  e=6.874E-01  Acinetobacter phage Fri1

Solvent-accessible surface area (backbone atoms only — not comparable to full-atom values): 20582 Å² total; per-residue (Å²): 141,84,87,83,82,87,79,80,87,81,84,83,82,80,82,79,84,80,80,80,83,79,84,81,81,80,81,85,79,82,86,80,86,78,82,84,81,91,84,83,88,80,85,84,87,82,89,81,90,84,81,91,85,89,82,92,77,82,90,75,81,87,75,82,75,73,76,80,78,73,76,76,87,74,80,57,70,50,79,46,72,72,93,46,77,67,43,71,48,55,75,41,73,45,67,51,75,50,66,65,45,75,48,45,54,27,42,40,38,36,58,72,84,27,43,24,81,52,14,24,19,41,36,41,33,78,79,67,97,60,58,22,30,34,37,42,31,35,43,30,29,26,38,36,28,26,24,32,26,30,36,34,28,32,21,29,30,26,54,23,38,41,28,19,24,42,36,36,32,71,32,85,52,52,26,30,48,33,25,36,48,60,58,84,83,66,77,72,34,40,72,28,28,37,36,37,40,27,13,26,18,38,36,33,27,57,21,27,26,34,44,38,36,45,35,84,52,59,38,56,24,32,42,34,8,28,24,35,39,35,63,9,62,36,52,70,24,20,46,27,37,66,76,56,64,74,85,31,44,72,45,45,33,17,31,31,41,18,52,91,50,16,61,70,45,17,43,34,64,95,44,43,48,59,71,53,37,26,74,72,71,72,37,41,85,66,37,46,65,51,60,44,35,50,54,38,56,92,82,62,38,60,41,66,60,46,90,82,18,64,22,53,58,40,18,39,68,86,74,43,63,69,44,28,42,90,66,48,70,48,68,80,50,22,29,24,12,13,43,50,81,92,65,62,58,99,55,65,88,52,73,80,68,64,54,76,84,76,76,74,83,78,81,80,132